Protein AF-A0A1C6CM23-F1 (afdb_monomer)

pLDDT: mean 89.83, std 11.25, range [39.25, 98.62]

Sequence (289 aa):
MHKGVIRTLWLIAALSLVLSYAVMCIAWLSKGCRYGAQFCINVFMKALPLCLIFLCIVELAGLFIWVFKIKKLERLYAKKGGCDEYFELLEKYLLRQNKDKGHGLLKLAAVYISEKRFENCFHTLDRIAFDKLTPSDQNKYFELLLYGRLMSGDISQANEIFVSAEHYFKRGLLDKRNGQMLFTLGLLEYFNERFEAAVKFFDSAEKSRDADKTLRCNCELYKGECFLAQGDMRSAKASAEKSAALVSDDKQEAQLGKLMTQVEKAYIRTKEKSADTKADNTTEGGYAF

Radius of gyration: 29.28 Å; Cα contacts (8 Å, |Δi|>4): 282; chains: 1; bounding box: 78×42×109 Å

Secondary structure (DSSP, 8-state):
-HHHHHHHHHHHHHHHHHHHHHHHHHHHHHTTT-S-HHHHHHHHHHHHHHHHHHHHHHHHHHHHHHHHHHHHHHHHHHHH-S-HHHHHHHHHHHHHH-SSHHHHHHHHHHHHHHTT-HHHHHHHHHTS-GGGS-HHHHHHHHHHHHHHHHHHT-HHHHHHHHHHTHHHHHHHHTSS--HHHHHHHHHHHHHTT-HHHHHHHHHHHHTSTT--HHHHHHHHHHHHHHHHHTT-HHHHHHHHHHHHHH--SHHHHHHHHHHHHHHHHHHHHHHHHHHHHHHHHHHHTT---

Mean predicted aligned error: 8.8 Å

Solvent-accessible surface area (backbone atoms only — not comparable to full-atom values): 15196 Å² total; per-residue (Å²): 114,69,74,59,57,54,52,52,53,53,49,47,53,52,50,15,52,54,53,12,50,50,53,27,52,51,57,41,54,79,58,71,63,73,70,58,70,71,56,46,52,55,46,26,68,58,33,32,61,53,38,40,51,51,51,52,52,53,52,52,50,53,50,48,56,50,51,53,53,49,55,49,51,54,52,45,34,75,74,62,40,95,36,70,72,47,51,57,53,49,48,57,48,33,49,69,71,30,92,51,51,49,66,24,37,55,57,49,25,54,51,26,44,77,71,70,37,45,69,62,18,53,57,40,53,72,71,39,64,64,90,76,44,52,76,67,52,48,24,50,49,54,46,50,54,34,42,38,27,51,77,70,65,43,55,69,60,24,52,53,47,50,66,78,43,40,68,40,54,60,57,39,64,73,43,71,70,26,18,71,54,32,37,44,53,13,50,54,29,42,78,68,70,36,35,74,60,13,41,54,26,22,58,52,12,49,70,25,78,64,42,47,58,65,55,37,21,52,32,25,47,54,40,15,53,35,26,48,76,73,66,37,58,67,60,15,47,53,22,45,57,54,18,66,79,34,56,84,48,73,68,52,46,54,50,47,55,52,50,51,54,51,48,52,54,52,53,51,53,54,52,50,52,56,50,53,57,53,51,55,62,62,64,68,72,73,78,80,132

Structure (mmCIF, N/CA/C/O backbone):
data_AF-A0A1C6CM23-F1
#
_entry.id   AF-A0A1C6CM23-F1
#
loop_
_atom_site.group_PDB
_atom_site.id
_atom_site.type_symbol
_atom_site.label_atom_id
_atom_site.label_alt_id
_atom_site.label_comp_id
_atom_site.label_asym_id
_atom_site.label_entity_id
_atom_site.label_seq_id
_atom_site.pdbx_PDB_ins_code
_atom_site.Cartn_x
_atom_site.Cartn_y
_atom_site.Cartn_z
_atom_site.occupancy
_atom_site.B_iso_or_equiv
_atom_site.auth_seq_id
_atom_site.auth_comp_id
_atom_site.auth_asym_id
_atom_site.auth_atom_id
_atom_site.pdbx_PDB_model_num
ATOM 1 N N . MET A 1 1 ? 17.869 3.457 -2.780 1.00 44.66 1 MET A N 1
ATOM 2 C CA . MET A 1 1 ? 18.421 4.272 -3.886 1.00 44.66 1 MET A CA 1
ATOM 3 C 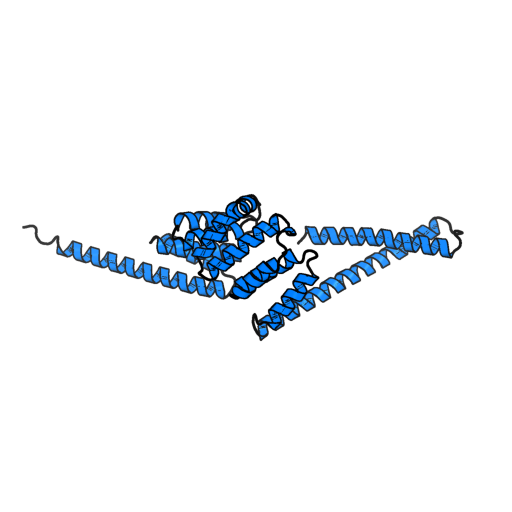C . MET A 1 1 ? 19.858 3.913 -4.294 1.00 44.66 1 MET A C 1
ATOM 5 O O . MET A 1 1 ? 20.094 3.818 -5.489 1.00 44.66 1 MET A O 1
ATOM 9 N N . HIS A 1 2 ? 20.798 3.630 -3.378 1.00 39.25 2 HIS A N 1
ATOM 10 C CA . HIS A 1 2 ? 22.225 3.434 -3.722 1.00 39.25 2 HIS A CA 1
ATOM 11 C C . HIS A 1 2 ? 22.557 2.368 -4.788 1.00 39.25 2 HIS A C 1
ATOM 13 O O . HIS A 1 2 ? 23.391 2.621 -5.651 1.00 39.25 2 HIS A O 1
ATOM 19 N N . LYS A 1 3 ? 21.890 1.202 -4.798 1.00 47.81 3 LYS A N 1
ATOM 20 C CA . LYS A 1 3 ? 22.187 0.139 -5.785 1.00 47.81 3 LYS A CA 1
ATOM 21 C C . LYS A 1 3 ? 21.863 0.529 -7.236 1.00 47.81 3 LYS A C 1
ATOM 23 O O . LYS A 1 3 ? 22.526 0.049 -8.149 1.00 47.81 3 LYS A O 1
ATOM 28 N N . GLY A 1 4 ? 20.861 1.387 -7.445 1.00 61.44 4 GLY A N 1
ATOM 29 C CA . GLY A 1 4 ? 20.477 1.854 -8.781 1.00 61.44 4 GLY A CA 1
ATOM 30 C C . GLY A 1 4 ? 21.499 2.831 -9.351 1.00 61.44 4 GLY A C 1
ATOM 31 O O . GLY A 1 4 ? 21.970 2.637 -10.463 1.00 61.44 4 GLY A O 1
ATOM 32 N N . VAL A 1 5 ? 21.915 3.806 -8.539 1.00 70.69 5 VAL A N 1
ATOM 33 C CA . VAL A 1 5 ? 22.905 4.825 -8.923 1.00 70.69 5 VAL A CA 1
ATOM 34 C C . VAL A 1 5 ? 24.246 4.186 -9.284 1.00 70.69 5 VAL A C 1
ATOM 36 O O . VAL A 1 5 ? 24.819 4.506 -10.319 1.00 70.69 5 VAL A O 1
ATOM 39 N N . ILE A 1 6 ? 24.710 3.222 -8.480 1.00 75.06 6 ILE A N 1
ATOM 40 C CA . ILE A 1 6 ? 25.959 2.498 -8.751 1.00 75.06 6 ILE A CA 1
ATOM 41 C C . ILE A 1 6 ? 25.871 1.760 -10.093 1.00 75.06 6 ILE A C 1
ATOM 43 O O . ILE A 1 6 ? 26.776 1.872 -10.914 1.00 75.06 6 ILE A O 1
ATOM 47 N N . ARG A 1 7 ? 24.766 1.053 -10.361 1.00 80.56 7 ARG A N 1
ATOM 48 C CA . ARG A 1 7 ? 24.570 0.339 -11.632 1.00 80.56 7 ARG A CA 1
ATOM 49 C C . ARG A 1 7 ? 24.578 1.285 -12.836 1.00 80.56 7 ARG A C 1
ATOM 51 O O . 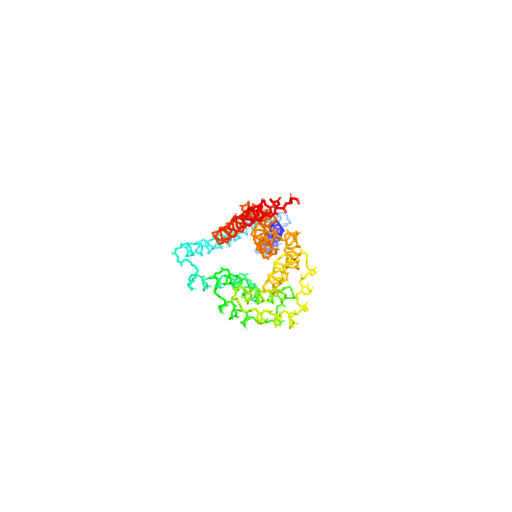ARG A 1 7 ? 25.180 0.949 -13.851 1.00 80.56 7 ARG A O 1
ATOM 58 N N . THR A 1 8 ? 23.941 2.449 -12.725 1.00 82.62 8 THR A N 1
ATOM 59 C CA . THR A 1 8 ? 23.929 3.458 -13.794 1.00 82.62 8 THR A CA 1
ATOM 60 C C . THR A 1 8 ? 25.329 4.013 -14.056 1.00 82.62 8 THR A C 1
ATOM 62 O O . THR A 1 8 ? 25.731 4.106 -15.210 1.00 82.62 8 THR A O 1
ATOM 65 N N . LEU A 1 9 ? 26.115 4.290 -13.011 1.00 84.44 9 LEU A N 1
ATOM 66 C CA . LEU A 1 9 ? 27.503 4.746 -13.160 1.00 84.44 9 LEU A CA 1
ATOM 67 C C . LEU A 1 9 ? 28.384 3.709 -13.872 1.00 84.44 9 LEU A C 1
ATOM 69 O O . LEU A 1 9 ? 29.123 4.063 -14.789 1.00 84.44 9 LEU A O 1
ATOM 73 N N . TRP A 1 10 ? 28.263 2.426 -13.512 1.00 88.69 10 TRP A N 1
ATOM 74 C CA . TRP A 1 10 ? 28.972 1.342 -14.206 1.00 88.69 10 TRP A CA 1
ATOM 75 C C . TRP A 1 10 ? 28.564 1.227 -15.679 1.00 88.69 10 TRP A C 1
ATOM 77 O O . TRP A 1 10 ? 29.422 1.018 -16.534 1.00 88.69 10 TRP A O 1
ATOM 87 N N . LEU A 1 11 ? 27.275 1.395 -15.990 1.00 88.25 11 LEU A N 1
ATOM 88 C CA . LEU A 1 11 ? 26.781 1.382 -17.370 1.00 88.25 11 LEU A CA 1
ATOM 89 C C . LEU A 1 11 ? 27.323 2.557 -18.188 1.00 88.25 11 LEU A C 1
ATOM 91 O O . LEU A 1 11 ? 27.768 2.344 -19.312 1.00 88.25 11 LEU A O 1
ATOM 95 N N . ILE A 1 12 ? 27.336 3.769 -17.626 1.00 90.00 12 ILE A N 1
ATOM 96 C CA . ILE A 1 12 ? 27.904 4.956 -18.281 1.00 90.00 12 ILE A CA 1
ATOM 97 C C . ILE A 1 12 ? 29.393 4.741 -18.564 1.00 90.00 12 ILE A C 1
ATOM 99 O O . ILE A 1 12 ? 29.842 4.969 -19.687 1.00 90.00 12 ILE A O 1
ATOM 103 N N . ALA A 1 13 ? 30.149 4.245 -17.580 1.00 89.44 13 ALA A N 1
ATOM 104 C CA . ALA A 1 13 ? 31.567 3.950 -17.747 1.00 89.44 13 ALA A CA 1
ATOM 105 C C . ALA A 1 13 ? 31.799 2.907 -18.855 1.00 89.44 13 ALA A C 1
ATOM 107 O O . ALA A 1 13 ? 32.578 3.152 -19.777 1.00 89.44 13 ALA A O 1
ATOM 108 N N . ALA A 1 14 ? 31.070 1.789 -18.834 1.00 91.25 14 ALA A N 1
ATOM 109 C CA . ALA A 1 14 ? 31.188 0.741 -19.847 1.00 91.25 14 ALA A CA 1
ATOM 110 C C . ALA A 1 14 ? 30.822 1.238 -21.257 1.00 91.25 14 ALA A C 1
ATOM 112 O O . ALA A 1 14 ? 31.572 1.015 -22.207 1.00 91.25 14 ALA A O 1
ATOM 113 N N . LEU A 1 15 ? 29.705 1.957 -21.403 1.00 91.12 15 LEU A N 1
ATOM 114 C CA . LEU A 1 15 ? 29.273 2.510 -22.690 1.00 91.12 15 LEU A CA 1
ATOM 115 C C . LEU A 1 15 ? 30.250 3.557 -23.218 1.00 91.12 15 LEU A C 1
ATOM 117 O O . LEU A 1 15 ? 30.526 3.582 -24.415 1.00 91.12 15 LEU A O 1
ATOM 121 N N . SER A 1 16 ? 30.811 4.389 -22.341 1.00 91.44 16 SER A N 1
ATOM 122 C CA . SER A 1 16 ? 31.806 5.381 -22.741 1.00 91.44 16 SER A CA 1
ATOM 123 C C . SER A 1 16 ? 33.067 4.730 -23.307 1.00 91.44 16 SER A C 1
ATOM 125 O O . SER A 1 16 ? 33.576 5.196 -24.323 1.00 91.44 16 SER A O 1
ATOM 127 N N . LEU A 1 17 ? 33.523 3.613 -22.726 1.00 91.50 17 LEU A N 1
ATOM 128 C CA . LEU A 1 17 ? 34.664 2.848 -23.230 1.00 91.50 17 LEU A CA 1
ATOM 129 C C . LEU A 1 17 ? 34.370 2.279 -24.623 1.00 91.50 17 LEU A C 1
ATOM 131 O O . LEU A 1 17 ? 35.178 2.447 -25.535 1.00 91.50 17 LEU A O 1
ATOM 135 N N . VAL A 1 18 ? 33.192 1.670 -24.804 1.00 93.12 18 VAL A N 1
ATOM 136 C CA . VAL A 1 18 ? 32.770 1.095 -26.092 1.00 93.12 18 VAL A CA 1
ATOM 137 C C . VAL A 1 18 ? 32.660 2.172 -27.172 1.00 93.12 18 VAL A C 1
ATOM 139 O O . VAL A 1 18 ? 33.191 2.002 -28.268 1.00 93.12 18 VAL A O 1
ATOM 142 N N . LEU A 1 19 ? 32.017 3.303 -26.868 1.00 91.56 19 LEU A N 1
ATOM 143 C CA . LEU A 1 19 ? 31.861 4.409 -27.816 1.00 91.56 19 LEU A CA 1
ATOM 144 C C . LEU A 1 19 ? 33.207 5.030 -28.191 1.00 91.56 19 LEU A C 1
ATOM 146 O O . LEU A 1 19 ? 33.453 5.306 -29.362 1.00 91.56 19 LEU A O 1
ATOM 150 N N . SER A 1 20 ? 34.106 5.193 -27.225 1.00 90.44 20 SER A N 1
ATOM 151 C CA . SER A 1 20 ? 35.435 5.768 -27.467 1.00 90.44 20 SER A CA 1
ATOM 152 C C . SER A 1 20 ? 36.307 4.852 -28.312 1.00 90.44 20 SER A C 1
ATOM 154 O O . SER A 1 20 ? 37.044 5.317 -29.181 1.00 90.44 20 SER A O 1
ATOM 156 N N . TYR A 1 21 ? 36.181 3.540 -28.106 1.00 91.12 21 TYR A N 1
ATOM 157 C CA . TYR A 1 21 ? 36.810 2.538 -28.956 1.00 91.12 21 TYR A CA 1
ATOM 158 C C . TYR A 1 21 ? 36.237 2.570 -30.380 1.00 91.12 21 TYR A C 1
ATOM 160 O O . TYR A 1 21 ? 36.997 2.568 -31.345 1.00 91.12 21 TYR A O 1
ATOM 168 N N . ALA A 1 22 ? 34.916 2.698 -30.535 1.00 91.50 22 ALA A N 1
ATOM 169 C CA . ALA A 1 22 ? 34.290 2.838 -31.850 1.00 91.50 22 ALA A CA 1
ATOM 170 C C . A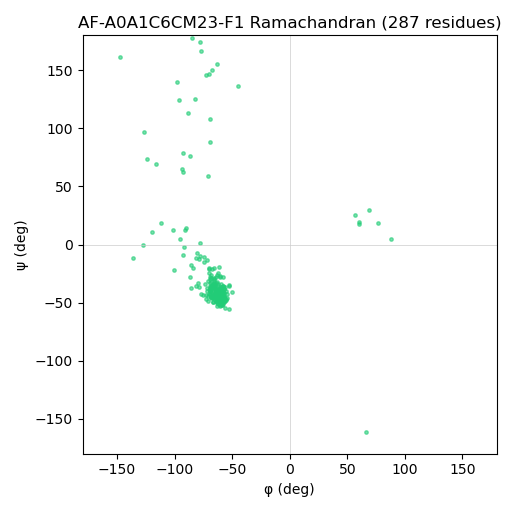LA A 1 22 ? 34.774 4.099 -32.590 1.00 91.50 22 ALA A C 1
ATOM 172 O O . ALA A 1 22 ? 35.141 4.020 -33.762 1.00 91.50 22 ALA A O 1
ATOM 173 N N . VAL A 1 23 ? 34.858 5.245 -31.900 1.00 90.88 23 VAL A N 1
ATOM 174 C CA . VAL A 1 23 ? 35.416 6.495 -32.451 1.00 90.88 23 VAL A CA 1
ATOM 175 C C . VAL A 1 23 ? 36.867 6.299 -32.896 1.00 90.88 23 VAL A C 1
ATOM 177 O O . VAL A 1 23 ? 37.240 6.730 -33.988 1.00 90.88 23 VAL A O 1
ATOM 180 N N . MET A 1 24 ? 37.676 5.601 -32.094 1.00 91.25 24 MET A N 1
ATOM 181 C CA . MET A 1 24 ? 39.052 5.251 -32.448 1.00 91.25 24 MET A CA 1
ATOM 182 C C . MET A 1 24 ? 39.116 4.384 -33.718 1.00 91.25 24 MET A C 1
ATOM 184 O O . MET A 1 24 ? 39.883 4.703 -34.628 1.00 91.25 24 MET A O 1
ATOM 188 N N . CYS A 1 25 ? 38.305 3.326 -33.818 1.00 87.88 25 CYS A N 1
ATOM 189 C CA . CYS A 1 25 ? 38.258 2.450 -34.993 1.00 87.88 25 CYS A CA 1
ATOM 190 C C . CYS A 1 25 ? 37.839 3.203 -36.263 1.00 87.88 25 CYS A C 1
ATOM 192 O O . CYS A 1 25 ? 38.465 3.033 -37.308 1.00 87.88 25 CYS A O 1
ATOM 194 N N . ILE A 1 26 ? 36.827 4.072 -36.175 1.00 88.75 26 ILE A N 1
ATOM 195 C CA . ILE A 1 26 ? 36.367 4.900 -37.301 1.00 88.75 26 ILE A CA 1
ATOM 196 C C . ILE A 1 26 ? 37.478 5.857 -37.752 1.00 88.75 26 ILE A C 1
ATOM 198 O O . ILE A 1 26 ? 37.761 5.961 -38.948 1.00 88.75 26 ILE A O 1
ATOM 202 N N . ALA A 1 27 ? 38.153 6.521 -36.809 1.00 86.19 27 ALA A N 1
ATOM 203 C CA . ALA A 1 27 ? 39.266 7.417 -37.114 1.00 86.19 27 ALA A CA 1
ATOM 204 C C . ALA A 1 27 ? 40.424 6.675 -37.802 1.00 86.19 27 ALA A C 1
ATOM 206 O O . ALA A 1 27 ? 40.975 7.170 -38.787 1.00 86.19 27 ALA A O 1
ATOM 207 N N . TRP A 1 28 ? 40.758 5.471 -37.336 1.00 87.19 28 TRP A N 1
ATOM 208 C CA . TRP A 1 28 ? 41.804 4.638 -37.930 1.00 87.19 28 TRP A CA 1
ATOM 209 C C . TRP A 1 28 ? 41.453 4.170 -39.353 1.00 87.19 28 TRP A C 1
ATOM 211 O O . TRP A 1 28 ? 42.272 4.311 -40.267 1.00 87.19 28 TRP A O 1
ATOM 221 N N . LEU A 1 29 ? 40.214 3.711 -39.573 1.00 86.81 29 LEU A N 1
ATOM 222 C CA . LEU A 1 29 ? 39.715 3.293 -40.889 1.00 86.81 29 LEU A CA 1
ATOM 223 C C . LEU A 1 29 ? 39.669 4.457 -41.889 1.00 86.81 29 LEU A C 1
ATOM 225 O O . LEU A 1 29 ? 40.136 4.316 -43.017 1.00 86.81 29 LEU A O 1
ATOM 229 N N . SER A 1 30 ? 39.189 5.633 -41.470 1.00 84.44 30 SER A N 1
ATOM 230 C CA . SER A 1 30 ? 39.100 6.832 -42.328 1.00 84.44 30 SER A CA 1
ATOM 231 C C . SER A 1 30 ? 40.455 7.322 -42.855 1.00 84.44 30 SER A C 1
ATOM 233 O O . SER A 1 30 ? 40.529 8.053 -43.840 1.00 84.44 30 SER A O 1
ATOM 235 N N . LYS A 1 31 ? 41.546 6.906 -42.206 1.00 83.12 31 LYS A N 1
ATOM 236 C CA . LYS A 1 31 ? 42.923 7.217 -42.589 1.00 83.12 31 LYS A CA 1
ATOM 237 C C . LYS A 1 31 ? 43.626 6.062 -43.316 1.00 83.12 31 LYS A C 1
ATOM 239 O O . LYS A 1 31 ? 44.844 6.097 -43.493 1.00 83.12 31 LYS A O 1
ATOM 244 N N . GLY A 1 32 ? 42.874 5.043 -43.738 1.00 80.69 32 GLY A N 1
ATOM 245 C CA . GLY A 1 32 ? 43.378 3.902 -44.502 1.00 80.69 32 GLY A CA 1
ATOM 246 C C . GLY A 1 32 ? 44.294 2.975 -43.704 1.00 80.69 32 GLY A C 1
ATOM 247 O O . GLY A 1 32 ? 45.215 2.405 -44.281 1.00 80.69 32 GLY A O 1
ATOM 248 N N . CYS A 1 33 ? 44.096 2.872 -42.384 1.00 80.12 33 CYS A N 1
ATOM 249 C CA . CYS A 1 33 ? 44.867 2.004 -41.481 1.00 80.12 33 CYS A CA 1
ATOM 250 C C . CYS A 1 33 ? 46.379 2.301 -41.421 1.00 80.12 33 CYS A C 1
ATOM 252 O O . CYS A 1 33 ? 47.162 1.475 -40.961 1.00 80.12 33 CYS A O 1
ATOM 254 N N . ARG A 1 34 ? 46.806 3.489 -41.870 1.00 73.94 34 ARG A N 1
ATOM 255 C CA . ARG A 1 34 ? 48.229 3.843 -42.026 1.00 73.94 34 ARG A CA 1
ATOM 256 C C . ARG A 1 34 ? 48.921 4.295 -40.737 1.00 73.94 34 ARG A C 1
ATOM 258 O O . ARG A 1 34 ? 50.138 4.442 -40.726 1.00 73.94 34 ARG A O 1
ATOM 265 N N . TYR A 1 35 ? 48.168 4.556 -39.669 1.00 74.94 35 TYR A N 1
ATOM 266 C CA . TYR A 1 35 ? 48.710 5.073 -38.411 1.00 74.94 35 TYR A CA 1
ATOM 267 C C . TYR A 1 35 ? 48.941 3.963 -37.379 1.00 74.94 35 TYR A C 1
ATOM 269 O O . TYR A 1 35 ? 48.118 3.060 -37.233 1.00 74.94 35 TYR A O 1
ATOM 277 N N . GLY A 1 36 ? 50.060 4.065 -36.653 1.00 79.25 36 GLY A N 1
ATOM 278 C CA . GLY A 1 36 ? 50.456 3.127 -35.599 1.00 79.25 36 GLY A CA 1
ATOM 279 C C . GLY A 1 36 ? 49.721 3.324 -34.266 1.00 79.25 36 GLY A C 1
ATOM 280 O O . GLY A 1 36 ? 48.984 4.293 -34.072 1.00 79.25 36 GLY A O 1
ATOM 281 N N . ALA A 1 37 ? 49.969 2.416 -33.317 1.00 79.38 37 ALA A N 1
ATOM 282 C CA . ALA A 1 37 ? 49.255 2.314 -32.038 1.00 79.38 37 ALA A CA 1
ATOM 283 C C . ALA A 1 37 ? 49.200 3.623 -31.224 1.00 79.38 37 ALA A C 1
ATOM 285 O O . ALA A 1 37 ? 48.176 3.921 -30.612 1.00 79.38 37 ALA A O 1
ATOM 286 N N . GLN A 1 38 ? 50.253 4.446 -31.276 1.00 83.69 38 GLN A N 1
ATOM 287 C CA . GLN A 1 38 ? 50.317 5.718 -30.548 1.00 83.69 38 GLN A CA 1
ATOM 288 C C . GLN A 1 38 ? 49.230 6.716 -30.982 1.00 83.69 38 GLN A C 1
ATOM 290 O O . GLN A 1 38 ? 48.685 7.451 -30.159 1.00 83.69 38 GLN A O 1
ATOM 295 N N . PHE A 1 39 ? 48.880 6.732 -32.272 1.00 85.19 39 PHE A N 1
ATOM 296 C CA . PHE A 1 39 ? 47.801 7.576 -32.783 1.00 85.19 39 PHE A CA 1
ATOM 297 C C . PHE A 1 39 ? 46.440 7.098 -32.266 1.00 85.19 39 PHE A C 1
ATOM 299 O O . PHE A 1 39 ? 45.651 7.906 -31.779 1.00 85.19 39 PHE A O 1
ATOM 306 N N . CYS A 1 40 ? 46.192 5.786 -32.306 1.00 84.19 40 CYS A N 1
ATOM 307 C CA . CYS A 1 40 ? 44.955 5.179 -31.816 1.00 84.19 40 CYS A CA 1
ATOM 308 C C . CYS A 1 40 ? 44.745 5.441 -30.316 1.00 84.19 40 CYS A C 1
ATOM 310 O O . CYS A 1 40 ? 43.665 5.876 -29.920 1.00 84.19 40 CYS A O 1
ATOM 312 N N . ILE A 1 41 ? 45.792 5.283 -29.498 1.00 86.56 41 ILE A N 1
ATOM 313 C CA . ILE A 1 41 ? 45.745 5.581 -28.058 1.00 86.56 41 ILE A CA 1
ATOM 314 C C . ILE A 1 41 ? 45.421 7.062 -27.820 1.00 86.56 41 ILE A C 1
ATOM 316 O O . ILE A 1 41 ? 44.543 7.377 -27.020 1.00 86.56 41 ILE A O 1
ATOM 320 N N . ASN A 1 42 ? 46.059 7.981 -28.552 1.00 88.44 42 ASN A N 1
ATOM 321 C CA . ASN A 1 42 ? 45.788 9.414 -28.416 1.00 88.44 42 ASN A CA 1
ATOM 322 C C . ASN A 1 42 ? 44.345 9.790 -28.788 1.00 88.44 42 ASN A C 1
ATOM 324 O O . ASN A 1 42 ? 43.738 10.626 -28.118 1.00 88.44 42 ASN A O 1
ATOM 328 N N . VAL A 1 43 ? 43.785 9.187 -29.842 1.00 88.38 43 VAL A N 1
ATOM 329 C CA . VAL A 1 43 ? 42.381 9.404 -30.232 1.00 88.38 43 VAL A CA 1
ATOM 330 C C . VAL A 1 43 ? 41.438 8.847 -29.168 1.00 88.38 43 VAL A C 1
ATOM 332 O O . VAL A 1 43 ? 40.520 9.549 -28.748 1.00 88.38 43 VAL A O 1
ATOM 335 N N . PHE A 1 44 ? 41.691 7.632 -28.681 1.00 89.31 44 PHE A N 1
ATOM 336 C CA . PHE A 1 44 ? 40.890 7.004 -27.633 1.00 89.31 44 PHE A CA 1
ATOM 337 C C . PHE A 1 44 ? 40.885 7.828 -26.337 1.00 89.31 44 PHE A C 1
ATOM 339 O O . PHE A 1 44 ? 39.818 8.127 -25.804 1.00 89.31 44 PHE A O 1
ATOM 346 N N . MET A 1 45 ? 42.057 8.275 -25.873 1.00 91.00 45 MET A N 1
ATOM 347 C CA . MET A 1 45 ? 42.189 9.079 -24.651 1.00 91.00 45 MET A CA 1
ATOM 348 C C . MET A 1 45 ? 41.496 10.443 -24.752 1.00 91.00 45 MET A C 1
ATOM 350 O O . MET A 1 45 ? 41.049 10.971 -23.738 1.00 91.00 45 MET A O 1
ATOM 354 N N . LYS A 1 46 ? 41.366 11.009 -25.960 1.00 91.38 46 LYS A N 1
ATOM 355 C CA . LYS A 1 46 ? 40.588 12.237 -26.198 1.00 91.38 46 LYS A CA 1
ATOM 356 C C . LYS A 1 46 ? 39.086 11.974 -26.324 1.00 91.38 46 LYS A C 1
ATOM 358 O O . LYS A 1 46 ? 38.294 12.798 -25.878 1.00 91.38 46 LYS A O 1
ATOM 363 N N . ALA A 1 47 ? 38.690 10.846 -26.913 1.00 90.19 47 ALA A N 1
ATOM 364 C CA . ALA A 1 47 ? 37.286 10.474 -27.085 1.00 90.19 47 ALA A CA 1
ATOM 365 C C . ALA A 1 47 ? 36.624 10.059 -25.760 1.00 90.19 47 ALA A C 1
ATOM 367 O O . ALA A 1 47 ? 35.483 10.437 -25.507 1.00 90.19 47 ALA A O 1
ATOM 368 N N . LEU A 1 48 ? 37.358 9.367 -24.884 1.00 91.06 48 LEU A N 1
ATOM 369 C CA . LEU A 1 48 ? 36.857 8.862 -23.603 1.00 91.06 48 LEU A CA 1
ATOM 370 C C . LEU A 1 48 ? 36.186 9.907 -22.702 1.00 91.06 48 LEU A C 1
ATOM 372 O O . LEU A 1 48 ? 35.018 9.710 -22.352 1.00 91.06 48 LEU A O 1
ATOM 376 N N . PRO A 1 49 ? 36.838 11.028 -22.342 1.00 90.81 49 PRO A N 1
ATOM 377 C CA . PRO A 1 49 ? 36.199 12.045 -21.515 1.00 90.81 49 PRO A CA 1
ATOM 378 C C . PRO A 1 49 ? 34.997 12.692 -22.216 1.00 90.81 49 PRO A C 1
ATOM 380 O O . PRO A 1 49 ? 34.014 13.012 -21.553 1.00 90.81 49 PRO A O 1
ATOM 383 N N . LEU A 1 50 ? 35.024 12.837 -23.546 1.00 91.38 50 LEU A N 1
ATOM 384 C CA . LEU A 1 50 ? 33.909 13.410 -24.309 1.00 91.38 50 LEU A CA 1
ATOM 385 C C . LEU A 1 50 ? 32.686 12.486 -24.304 1.00 91.38 50 LEU A C 1
ATOM 387 O O . LEU A 1 50 ? 31.574 12.946 -24.048 1.00 91.38 50 LEU A O 1
ATOM 391 N N . CYS A 1 51 ? 32.883 11.183 -24.524 1.00 90.88 51 CYS A N 1
ATOM 392 C CA . CYS A 1 51 ? 31.815 10.188 -24.444 1.00 90.88 51 CYS A CA 1
ATOM 393 C C . CYS A 1 51 ? 31.244 10.082 -23.023 1.00 90.88 51 CYS A C 1
ATOM 395 O O . CYS A 1 51 ? 30.028 9.979 -22.867 1.00 90.88 51 CYS A O 1
ATOM 397 N N . LEU A 1 52 ? 32.094 10.157 -21.991 1.00 91.56 52 LEU A N 1
ATOM 398 C CA . LEU A 1 52 ? 31.657 10.205 -20.593 1.00 91.56 52 LEU A CA 1
ATOM 399 C C . LEU A 1 52 ? 30.781 11.432 -20.313 1.00 91.56 52 LEU A C 1
ATOM 401 O O . LEU A 1 52 ? 29.667 11.283 -19.815 1.00 91.56 52 LEU A O 1
ATOM 405 N N . ILE A 1 53 ? 31.252 12.634 -20.663 1.00 92.12 53 ILE A N 1
ATOM 406 C CA . ILE A 1 53 ? 30.506 13.884 -20.456 1.00 92.12 53 ILE A CA 1
ATOM 407 C C . ILE A 1 53 ? 29.168 13.838 -21.198 1.00 92.12 53 ILE A C 1
ATOM 409 O O . ILE A 1 53 ? 28.135 14.167 -20.619 1.00 92.12 53 ILE A O 1
ATOM 413 N N . PHE A 1 54 ? 29.169 13.386 -22.452 1.00 91.69 54 PHE A N 1
ATOM 414 C CA . PHE A 1 54 ? 27.957 13.280 -23.257 1.00 91.69 54 PHE A CA 1
ATOM 415 C C . PHE A 1 54 ? 26.910 12.358 -22.616 1.00 91.69 54 PHE A C 1
ATOM 417 O O . PHE A 1 54 ? 25.762 12.766 -22.442 1.00 91.69 54 PHE A O 1
ATOM 424 N N . LEU A 1 55 ? 27.297 11.144 -22.208 1.00 90.56 55 LEU A N 1
ATOM 425 C CA . LEU A 1 55 ? 26.380 10.205 -21.555 1.00 90.56 55 LEU A CA 1
ATOM 426 C C . LEU A 1 55 ? 25.859 10.746 -20.216 1.00 90.56 55 LEU A C 1
ATOM 428 O O . LEU A 1 55 ? 24.671 10.613 -19.926 1.00 90.56 55 LEU A O 1
ATOM 432 N N . CYS A 1 56 ? 26.710 11.417 -19.435 1.00 89.44 56 CYS A N 1
ATOM 433 C CA . CYS A 1 56 ? 26.289 12.093 -18.208 1.00 89.44 56 CYS A CA 1
ATOM 434 C C . CYS A 1 56 ? 25.248 13.190 -18.480 1.00 89.44 56 CYS A C 1
ATOM 436 O O . CYS A 1 56 ? 24.259 13.275 -17.755 1.00 89.44 56 CYS A O 1
ATOM 438 N N . ILE A 1 57 ? 25.429 14.008 -19.524 1.00 91.56 57 ILE A N 1
ATOM 439 C CA . ILE A 1 57 ? 24.460 15.047 -19.912 1.00 91.56 57 ILE A CA 1
ATOM 440 C C . ILE A 1 57 ? 23.124 14.419 -20.322 1.00 91.56 57 ILE A C 1
ATOM 442 O O . ILE A 1 57 ? 22.075 14.910 -19.908 1.00 91.56 57 ILE A O 1
ATOM 446 N N . VAL A 1 58 ? 23.142 13.333 -21.100 1.00 89.00 58 VAL A N 1
ATOM 447 C CA . VAL A 1 58 ? 21.921 12.632 -21.535 1.00 89.00 58 VAL A CA 1
ATOM 448 C C . VAL A 1 58 ? 21.139 12.083 -20.338 1.00 89.00 58 VAL A C 1
ATOM 450 O O . VAL A 1 58 ? 19.928 12.293 -20.246 1.00 89.00 58 VAL A O 1
ATOM 453 N N . GLU A 1 59 ? 21.817 11.442 -19.387 1.00 87.12 59 GLU A N 1
ATOM 454 C CA . GLU A 1 59 ? 21.193 10.931 -18.159 1.00 87.12 59 GLU A CA 1
ATOM 455 C C . GLU A 1 59 ? 20.658 12.064 -17.268 1.00 87.12 59 GLU A C 1
ATOM 457 O O . GLU A 1 59 ? 19.522 12.003 -16.790 1.00 87.12 59 GLU A O 1
ATOM 462 N N . LEU A 1 60 ? 21.422 13.151 -17.106 1.00 88.00 60 LEU A N 1
ATOM 463 C CA . LEU A 1 60 ? 20.976 14.342 -16.376 1.00 88.00 60 LEU A CA 1
ATOM 464 C C . LEU A 1 60 ? 19.746 14.984 -17.024 1.00 88.00 60 LEU A C 1
ATOM 466 O O . LEU A 1 60 ? 18.806 15.348 -16.318 1.00 88.00 60 LEU A O 1
ATOM 470 N N . ALA A 1 61 ? 19.710 15.084 -18.354 1.00 88.62 61 ALA A N 1
ATOM 471 C CA . ALA A 1 61 ? 18.553 15.590 -19.085 1.00 88.62 61 ALA A CA 1
ATOM 472 C C . ALA A 1 61 ? 17.325 14.687 -18.883 1.00 88.62 61 ALA A C 1
ATOM 474 O O . ALA A 1 61 ? 16.223 15.186 -18.645 1.00 88.62 61 ALA A O 1
ATOM 475 N N . GLY A 1 62 ? 17.507 13.362 -18.902 1.00 85.88 62 GLY A N 1
ATOM 476 C CA . GLY A 1 62 ? 16.450 12.393 -18.602 1.00 85.88 62 GLY A CA 1
ATOM 477 C C . GLY A 1 62 ? 15.872 12.565 -17.193 1.00 85.88 62 GLY A C 1
ATOM 478 O O . GLY A 1 62 ? 14.649 12.648 -17.027 1.00 85.88 62 GLY A O 1
ATOM 479 N N . LEU A 1 63 ? 16.742 12.698 -16.187 1.00 84.75 63 LEU A N 1
ATOM 480 C CA . LEU A 1 63 ? 16.347 12.977 -14.804 1.00 84.75 63 LEU A CA 1
ATOM 481 C C . LEU A 1 63 ? 15.618 14.316 -14.685 1.00 84.75 63 LEU A C 1
ATOM 483 O O . LEU A 1 63 ? 14.570 14.386 -14.044 1.00 84.75 63 LEU A O 1
ATOM 487 N N . PHE A 1 64 ? 16.117 15.361 -15.343 1.00 87.50 64 PHE A N 1
ATOM 488 C CA . PHE A 1 64 ? 15.497 16.683 -15.336 1.00 87.50 64 PHE A CA 1
ATOM 489 C C . PHE A 1 64 ? 14.081 16.644 -15.921 1.00 87.50 64 PHE A C 1
ATOM 491 O O . PHE A 1 64 ? 13.140 17.137 -15.300 1.00 87.50 64 PHE A O 1
ATOM 498 N N . ILE A 1 65 ? 13.887 15.971 -17.060 1.00 86.25 65 ILE A N 1
ATOM 499 C CA . ILE A 1 65 ? 12.560 15.766 -17.661 1.00 86.25 65 ILE A CA 1
ATOM 500 C C . ILE A 1 65 ? 11.624 15.039 -16.686 1.00 86.25 65 ILE A C 1
ATOM 502 O O . ILE A 1 65 ? 10.446 15.390 -16.579 1.00 86.25 65 ILE A O 1
ATOM 506 N N . TRP A 1 66 ? 12.118 14.026 -15.973 1.00 83.19 66 TRP A N 1
ATOM 507 C CA . TRP A 1 66 ? 11.319 13.288 -14.995 1.00 83.19 66 TRP A CA 1
ATOM 508 C C . TRP A 1 66 ? 10.946 14.147 -13.778 1.00 83.19 66 TRP A C 1
ATOM 510 O O . TRP A 1 66 ? 9.777 14.178 -13.392 1.00 83.19 66 TRP A O 1
ATOM 520 N N . VAL A 1 67 ? 11.882 14.939 -13.248 1.00 86.06 67 VAL A N 1
ATOM 521 C CA . VAL A 1 67 ? 11.619 15.910 -12.172 1.00 86.06 67 VAL A CA 1
ATOM 522 C C . VAL A 1 67 ? 10.565 16.934 -12.600 1.00 86.06 67 VAL A C 1
ATOM 524 O O . VAL A 1 67 ? 9.644 17.227 -11.840 1.00 86.06 67 VAL A O 1
ATOM 527 N N . PHE A 1 68 ? 10.634 17.442 -13.833 1.00 87.75 68 PHE A N 1
ATOM 528 C CA . PHE A 1 68 ? 9.619 18.360 -14.362 1.00 87.75 68 PHE A CA 1
ATOM 529 C C . PHE A 1 68 ? 8.233 17.720 -14.456 1.00 87.75 68 PHE A C 1
ATOM 531 O O . PHE A 1 68 ? 7.232 18.375 -14.154 1.00 87.75 68 PHE A O 1
ATOM 538 N N . LYS A 1 69 ? 8.161 16.443 -14.847 1.00 88.25 69 LYS A N 1
ATOM 539 C CA . LYS A 1 69 ? 6.906 15.679 -14.873 1.00 88.25 69 LYS A CA 1
ATOM 540 C C . LYS A 1 69 ? 6.308 15.532 -13.473 1.00 88.25 69 LYS A C 1
ATOM 542 O O . LYS A 1 69 ? 5.116 15.790 -13.322 1.00 88.25 69 LYS A O 1
ATOM 547 N N . ILE A 1 70 ? 7.117 15.199 -12.466 1.00 86.69 70 ILE A N 1
ATOM 548 C CA . ILE A 1 70 ? 6.664 15.100 -11.068 1.00 86.69 70 ILE A CA 1
ATOM 549 C C . ILE A 1 70 ? 6.195 16.455 -10.554 1.00 86.69 70 ILE A C 1
ATOM 551 O O . ILE A 1 70 ? 5.056 16.569 -10.121 1.00 86.69 70 ILE A O 1
ATOM 555 N N . LYS A 1 71 ? 6.992 17.515 -10.727 1.00 88.69 71 LYS A N 1
ATOM 556 C CA . LYS A 1 71 ? 6.586 18.878 -10.346 1.00 88.69 71 LYS A CA 1
ATOM 557 C C . LYS A 1 71 ? 5.311 19.337 -11.049 1.00 88.69 71 LYS A C 1
ATOM 559 O O . LYS A 1 71 ? 4.608 20.216 -10.557 1.00 88.69 71 LYS A O 1
ATOM 564 N N . LYS A 1 72 ? 5.018 18.825 -12.249 1.00 91.44 72 LYS A N 1
ATOM 565 C CA . LYS A 1 72 ? 3.744 19.088 -12.929 1.00 91.44 72 LYS A CA 1
ATOM 566 C C . LYS A 1 72 ? 2.586 18.368 -12.230 1.00 91.44 72 LYS A C 1
ATOM 568 O O . LYS A 1 72 ? 1.558 19.003 -12.027 1.00 91.44 72 LYS A O 1
ATOM 573 N N . LEU A 1 73 ? 2.759 17.100 -11.852 1.00 90.31 73 LEU A N 1
ATOM 574 C CA . LEU A 1 73 ? 1.766 16.348 -11.075 1.00 90.31 73 LEU A CA 1
ATOM 575 C C . LEU A 1 73 ? 1.521 16.978 -9.703 1.00 90.31 73 LEU A C 1
ATOM 577 O O . LEU A 1 73 ? 0.371 17.209 -9.357 1.00 90.31 73 LEU A O 1
ATOM 581 N N . GLU A 1 74 ? 2.578 17.320 -8.965 1.00 89.25 74 GLU A N 1
ATOM 582 C CA . GLU A 1 74 ? 2.482 17.963 -7.647 1.00 89.25 74 GLU A CA 1
ATOM 583 C C . GLU A 1 74 ? 1.731 19.293 -7.723 1.00 89.25 74 GLU A C 1
ATOM 585 O O . GLU A 1 74 ? 0.825 19.537 -6.935 1.00 89.25 74 GLU A O 1
ATOM 590 N N . ARG A 1 75 ? 2.042 20.139 -8.716 1.00 91.00 75 ARG A N 1
ATOM 591 C CA . ARG A 1 75 ? 1.318 21.404 -8.922 1.00 91.00 75 ARG A CA 1
ATOM 592 C C . ARG A 1 75 ? -0.149 21.193 -9.274 1.00 91.00 75 ARG A C 1
ATOM 594 O O . ARG A 1 75 ? -0.994 21.961 -8.824 1.00 91.00 75 ARG A O 1
ATOM 601 N N . LEU A 1 76 ? -0.451 20.193 -10.101 1.00 91.56 76 LEU A N 1
ATOM 602 C CA . LEU A 1 76 ? -1.828 19.877 -10.470 1.00 91.56 76 LEU A CA 1
ATOM 603 C C . LEU A 1 76 ? -2.613 19.383 -9.251 1.00 91.56 76 LEU A C 1
ATOM 605 O O . LEU A 1 76 ? -3.708 19.880 -8.998 1.00 91.56 76 LEU A O 1
ATOM 609 N N . TYR A 1 77 ? -2.009 18.492 -8.467 1.00 88.94 77 TYR A N 1
ATOM 610 C CA . TYR A 1 77 ? -2.581 17.976 -7.231 1.00 88.94 77 TYR A CA 1
ATOM 611 C C . TYR A 1 77 ? -2.780 19.082 -6.187 1.00 88.94 77 TYR A C 1
ATOM 613 O O . TYR A 1 77 ? -3.861 19.211 -5.632 1.00 88.94 77 TYR A O 1
ATOM 621 N N . ALA A 1 78 ? -1.800 19.964 -5.983 1.00 88.81 78 ALA A N 1
ATOM 622 C CA . ALA A 1 78 ? -1.931 21.088 -5.054 1.00 88.81 78 ALA A CA 1
ATOM 623 C C . ALA A 1 78 ? -3.032 22.083 -5.467 1.00 88.81 78 ALA A C 1
ATOM 625 O O . ALA A 1 78 ? -3.664 22.697 -4.614 1.00 88.81 78 ALA A O 1
ATOM 626 N N . LYS A 1 79 ? -3.271 22.256 -6.775 1.00 90.50 79 LYS A N 1
ATOM 627 C CA . LYS A 1 79 ? -4.262 23.213 -7.289 1.00 90.50 79 LYS A CA 1
ATOM 628 C C . LYS A 1 79 ? -5.683 22.649 -7.350 1.00 90.50 79 LYS A C 1
ATOM 630 O O . LYS A 1 79 ? -6.633 23.404 -7.168 1.00 90.50 79 LYS A O 1
ATOM 635 N N . LYS A 1 80 ? -5.834 21.371 -7.703 1.00 88.00 80 LYS A N 1
ATOM 636 C CA . LYS A 1 80 ? -7.133 20.748 -8.020 1.00 88.00 80 LYS A CA 1
ATOM 637 C C . LYS A 1 80 ? -7.416 19.455 -7.240 1.00 88.00 80 LYS A C 1
ATOM 639 O O . LYS A 1 80 ? -8.462 18.850 -7.452 1.00 88.00 80 LYS A O 1
ATOM 644 N N . GLY A 1 81 ? -6.501 19.010 -6.383 1.00 85.56 81 GLY A N 1
ATOM 645 C CA . GLY A 1 81 ? -6.566 17.713 -5.708 1.00 85.56 81 GLY A CA 1
ATOM 646 C C . GLY A 1 81 ? -6.428 16.524 -6.665 1.00 85.56 81 GLY A C 1
ATOM 647 O O . GLY A 1 81 ? -5.987 16.661 -7.813 1.00 85.56 81 GLY A O 1
ATOM 648 N N . GLY A 1 82 ? -6.850 15.346 -6.196 1.00 84.62 82 GLY A N 1
ATOM 649 C CA . GLY A 1 82 ? -6.962 14.112 -6.979 1.00 84.62 82 GLY A CA 1
ATOM 650 C C . GLY A 1 82 ? -8.111 14.143 -7.994 1.00 84.62 82 GLY A C 1
ATOM 651 O O . GLY A 1 82 ? -9.031 13.330 -7.922 1.00 84.62 82 GLY A O 1
ATOM 652 N N . CYS A 1 83 ? -8.094 15.105 -8.920 1.00 89.62 83 CYS A N 1
ATOM 653 C CA . CYS A 1 83 ? -9.043 15.221 -10.032 1.00 89.62 83 CYS A CA 1
ATOM 654 C C . CYS A 1 83 ? -8.730 14.231 -11.172 1.00 89.62 83 CYS A C 1
ATOM 656 O O . CYS A 1 83 ? -7.643 13.658 -11.229 1.00 89.62 83 CYS A O 1
ATOM 658 N N . ASP A 1 84 ? -9.661 14.044 -12.108 1.00 91.50 84 ASP A N 1
ATOM 659 C CA . ASP A 1 84 ? -9.499 13.059 -13.193 1.00 91.50 84 ASP A CA 1
ATOM 660 C C . ASP A 1 84 ? -8.290 13.384 -14.086 1.00 91.50 84 ASP A C 1
ATOM 662 O O . ASP A 1 84 ? -7.495 12.503 -14.403 1.00 91.50 84 ASP A O 1
ATOM 666 N N . GLU A 1 85 ? -8.056 14.674 -14.359 1.00 92.12 85 GLU A N 1
ATOM 667 C CA . GLU A 1 85 ? -6.880 15.161 -15.098 1.00 92.12 85 GLU A CA 1
ATOM 668 C C . GLU A 1 85 ? -5.554 14.746 -14.426 1.00 92.12 85 GLU A C 1
ATOM 670 O O . GLU A 1 85 ? -4.567 14.436 -15.100 1.00 92.12 85 GLU A O 1
ATOM 675 N N . TYR A 1 86 ? -5.517 14.723 -13.088 1.00 93.06 86 TYR A N 1
ATOM 676 C CA . TYR A 1 86 ? -4.345 14.266 -12.342 1.00 93.06 86 TYR A CA 1
ATOM 677 C C . TYR A 1 86 ? -4.105 12.772 -12.561 1.00 93.06 86 TYR A C 1
ATOM 679 O O . TYR A 1 86 ? -2.976 12.371 -12.856 1.00 93.06 86 TYR A O 1
ATOM 687 N N . PHE A 1 87 ? -5.158 11.962 -12.467 1.00 93.62 87 PHE A N 1
ATOM 688 C CA . PHE A 1 87 ? -5.058 10.514 -12.610 1.00 93.62 87 PHE A CA 1
ATOM 689 C C . PHE A 1 87 ? -4.734 10.075 -14.041 1.00 93.62 87 PHE A C 1
ATOM 691 O O . PHE A 1 87 ? -3.882 9.206 -14.219 1.00 93.62 87 PHE A O 1
ATOM 698 N N . GLU A 1 88 ? -5.299 10.728 -15.057 1.00 93.25 88 GLU A N 1
ATOM 699 C CA . GLU A 1 88 ? -4.934 10.489 -16.460 1.00 93.25 88 GLU A CA 1
ATOM 700 C C . GLU A 1 88 ? -3.447 10.772 -16.715 1.00 93.25 88 GLU A C 1
ATOM 702 O O . GLU A 1 88 ? -2.735 10.004 -17.378 1.00 93.25 88 GLU A O 1
ATOM 707 N N . LEU A 1 89 ? -2.942 11.882 -16.167 1.00 93.06 89 LEU A N 1
ATOM 708 C CA . LEU A 1 89 ? -1.540 12.251 -16.315 1.00 93.06 89 LEU A CA 1
ATOM 709 C C . LEU A 1 89 ? -0.618 11.293 -15.550 1.00 93.06 89 LEU A C 1
ATOM 711 O O . LEU A 1 89 ? 0.442 10.919 -16.066 1.00 93.06 89 LEU A O 1
ATOM 715 N N . LEU A 1 90 ? -1.022 10.888 -14.344 1.00 93.31 90 LEU A N 1
ATOM 716 C CA . LEU A 1 90 ? -0.304 9.927 -13.514 1.00 93.31 90 LEU A CA 1
ATOM 717 C C . LEU A 1 90 ? -0.210 8.569 -14.211 1.00 93.31 90 LEU A C 1
ATOM 719 O O . LEU A 1 90 ? 0.889 8.026 -14.341 1.00 93.31 90 LEU A O 1
ATOM 723 N N . GLU A 1 91 ? -1.325 8.057 -14.730 1.00 94.56 91 GLU A N 1
ATOM 724 C CA . GLU A 1 91 ? -1.369 6.810 -15.489 1.00 94.56 91 GLU A CA 1
ATOM 725 C C . GLU A 1 91 ? -0.419 6.863 -16.688 1.00 94.56 91 GLU A C 1
ATOM 727 O O . GLU A 1 91 ? 0.433 5.987 -16.860 1.00 94.56 91 GLU A O 1
ATOM 732 N N . LYS A 1 92 ? -0.480 7.939 -17.481 1.00 92.81 92 LYS A N 1
ATOM 733 C CA . LYS A 1 92 ? 0.413 8.133 -18.631 1.00 92.81 92 LYS A CA 1
ATOM 734 C C . LYS A 1 92 ? 1.888 8.084 -18.238 1.00 92.81 92 LYS A C 1
ATOM 736 O O . LYS A 1 92 ? 2.716 7.597 -19.013 1.00 92.81 92 LYS A O 1
ATOM 741 N N . TYR A 1 93 ? 2.250 8.612 -17.072 1.00 91.19 93 TYR A N 1
ATOM 742 C CA . TYR A 1 93 ? 3.630 8.570 -16.594 1.00 91.19 93 TYR A CA 1
ATOM 743 C C . TYR A 1 93 ? 4.018 7.186 -16.080 1.00 91.19 93 TYR A C 1
ATOM 745 O O . TYR A 1 93 ? 5.086 6.699 -16.452 1.00 91.19 93 TYR A O 1
ATOM 753 N N . LEU A 1 94 ? 3.147 6.522 -15.318 1.00 90.56 94 LEU A N 1
ATOM 754 C CA . LEU A 1 94 ? 3.385 5.172 -14.811 1.00 90.56 94 LEU A CA 1
ATOM 755 C C . LEU A 1 94 ? 3.528 4.158 -15.953 1.00 90.56 94 LEU A C 1
ATOM 757 O O . LEU A 1 94 ? 4.476 3.372 -15.951 1.00 90.56 94 LEU A O 1
ATOM 761 N N . LEU A 1 95 ? 2.672 4.220 -16.972 1.00 90.50 95 LEU A N 1
ATOM 762 C CA . LEU A 1 95 ? 2.738 3.322 -18.129 1.00 90.50 95 LEU A CA 1
ATOM 763 C C . LEU A 1 95 ? 3.953 3.578 -19.030 1.00 90.50 95 LEU A C 1
ATOM 765 O O . LEU A 1 95 ? 4.423 2.660 -19.694 1.00 90.50 95 LEU A O 1
ATOM 769 N N . ARG A 1 96 ? 4.473 4.812 -19.073 1.00 86.81 96 ARG A N 1
ATOM 770 C CA . ARG A 1 96 ? 5.713 5.127 -19.807 1.00 86.81 96 ARG A CA 1
ATOM 771 C C . ARG A 1 96 ? 6.968 4.732 -19.040 1.00 86.81 96 ARG A C 1
ATOM 773 O O . ARG A 1 96 ? 7.977 4.418 -19.661 1.00 86.81 96 ARG A O 1
ATOM 780 N N . GLN A 1 97 ? 6.933 4.817 -17.713 1.00 81.50 97 GLN A N 1
ATOM 781 C CA . GLN A 1 97 ? 8.091 4.544 -16.867 1.00 81.50 97 GLN A CA 1
ATOM 782 C C . GLN A 1 97 ? 8.327 3.045 -16.671 1.00 81.50 97 GLN A C 1
ATOM 784 O O . GLN A 1 97 ? 9.474 2.612 -16.580 1.00 81.50 97 GLN A O 1
ATOM 789 N N . ASN A 1 98 ? 7.258 2.256 -16.570 1.00 80.25 98 ASN A N 1
ATOM 790 C CA . ASN A 1 98 ? 7.367 0.835 -16.276 1.00 80.25 98 ASN A CA 1
ATOM 791 C C . ASN A 1 98 ? 7.329 0.030 -17.579 1.00 80.25 98 ASN A C 1
ATOM 793 O O . ASN A 1 98 ? 6.385 0.134 -18.359 1.00 80.25 98 ASN A O 1
ATOM 797 N N . LYS A 1 99 ? 8.361 -0.796 -17.802 1.00 78.69 99 LYS A N 1
ATOM 798 C CA . LYS A 1 99 ? 8.399 -1.743 -18.929 1.00 78.69 99 LYS A CA 1
ATOM 799 C C . LYS A 1 99 ? 7.238 -2.738 -18.844 1.00 78.69 99 LYS A C 1
ATOM 801 O O . LYS A 1 99 ? 6.644 -3.075 -19.864 1.00 78.69 99 LYS A O 1
ATOM 806 N N . ASP A 1 100 ? 6.927 -3.175 -17.626 1.00 85.62 100 ASP A N 1
ATOM 807 C CA . ASP A 1 100 ? 5.722 -3.933 -17.322 1.00 85.62 100 ASP A CA 1
ATOM 808 C C . ASP A 1 100 ? 4.572 -2.971 -17.000 1.00 85.62 100 ASP A C 1
ATOM 810 O O . ASP A 1 100 ? 4.585 -2.255 -15.992 1.00 85.62 100 ASP A O 1
ATOM 814 N N . LYS A 1 101 ? 3.573 -2.957 -17.883 1.00 90.19 101 LYS A N 1
ATOM 815 C CA . LYS A 1 101 ? 2.379 -2.129 -17.721 1.00 90.19 101 LYS A CA 1
ATOM 816 C C . LYS A 1 101 ? 1.547 -2.566 -16.514 1.00 90.19 101 LYS A C 1
ATOM 818 O O . LYS A 1 101 ? 0.976 -1.696 -15.863 1.00 90.19 101 LYS A O 1
ATOM 823 N N . GLY A 1 102 ? 1.517 -3.860 -16.184 1.00 93.12 102 GLY A N 1
ATOM 824 C CA . GLY A 1 102 ? 0.772 -4.390 -15.040 1.00 93.12 102 GLY A CA 1
ATOM 825 C C . GLY A 1 102 ? 1.279 -3.805 -13.725 1.00 93.12 102 GLY A C 1
ATOM 826 O O . GLY A 1 102 ? 0.505 -3.236 -12.961 1.00 93.12 102 GLY A O 1
ATOM 827 N N . HIS A 1 103 ? 2.598 -3.800 -13.523 1.00 93.56 103 HIS A N 1
ATOM 828 C CA . HIS A 1 103 ? 3.216 -3.162 -12.356 1.00 93.56 103 HIS A CA 1
ATOM 829 C C . HIS A 1 103 ? 2.918 -1.650 -12.269 1.00 93.56 103 HIS A C 1
ATOM 831 O O . HIS A 1 103 ? 2.720 -1.099 -11.184 1.00 93.56 103 HIS A O 1
ATOM 837 N N . GLY A 1 104 ? 2.862 -0.959 -13.415 1.00 94.56 104 GLY A N 1
ATOM 838 C CA . GLY A 1 104 ? 2.447 0.445 -13.479 1.00 94.56 104 GLY A CA 1
ATOM 839 C C . GLY A 1 104 ? 0.995 0.661 -13.035 1.00 94.56 104 GLY A C 1
ATOM 840 O O . GLY A 1 104 ? 0.724 1.590 -12.275 1.00 94.56 104 GLY A O 1
ATOM 841 N N . LEU A 1 105 ? 0.082 -0.215 -13.461 1.00 96.81 105 LEU A N 1
ATOM 842 C CA . LEU A 1 105 ? -1.333 -0.173 -13.083 1.00 96.81 105 LEU A CA 1
ATOM 843 C C . LEU A 1 105 ? -1.554 -0.518 -11.602 1.00 96.81 105 LEU A C 1
ATOM 845 O O . LEU A 1 105 ? -2.370 0.132 -10.960 1.00 96.81 105 LEU A O 1
ATOM 849 N N . LEU A 1 106 ? -0.778 -1.439 -11.017 1.00 97.12 106 LEU A N 1
ATOM 850 C CA . LEU A 1 106 ? -0.828 -1.711 -9.570 1.00 97.12 106 LEU A CA 1
ATOM 851 C C . LEU A 1 106 ? -0.484 -0.467 -8.738 1.00 97.12 106 LEU A C 1
ATOM 853 O O . LEU A 1 106 ? -1.140 -0.177 -7.739 1.00 97.12 106 LEU A O 1
ATOM 857 N N . LYS A 1 107 ? 0.515 0.316 -9.166 1.00 95.25 107 LYS A N 1
ATOM 858 C CA . LYS A 1 107 ? 0.840 1.598 -8.515 1.00 95.25 107 LYS A CA 1
ATOM 859 C C . LYS A 1 107 ? -0.302 2.598 -8.636 1.00 95.25 107 LYS A C 1
ATOM 861 O O . LYS A 1 107 ? -0.596 3.289 -7.668 1.00 95.25 107 LYS A O 1
ATOM 866 N N . LEU A 1 108 ? -0.941 2.669 -9.802 1.00 96.31 108 LEU A N 1
ATOM 867 C CA . LEU A 1 108 ? -2.088 3.547 -10.021 1.00 96.31 108 LEU A CA 1
ATOM 868 C C . LEU A 1 108 ? -3.271 3.157 -9.120 1.00 96.31 108 LEU A C 1
ATOM 870 O O . LEU A 1 108 ? -3.840 4.021 -8.458 1.00 96.31 108 LEU A O 1
ATOM 874 N N . ALA A 1 109 ? -3.582 1.860 -9.035 1.00 97.38 109 ALA A N 1
ATOM 875 C CA . ALA A 1 109 ? -4.621 1.314 -8.165 1.00 97.38 109 ALA A CA 1
ATOM 876 C C . ALA A 1 109 ? -4.387 1.680 -6.688 1.00 97.38 109 ALA A C 1
ATOM 878 O O . ALA A 1 109 ? -5.297 2.168 -6.021 1.00 97.38 109 ALA A O 1
ATOM 879 N N . ALA A 1 110 ? -3.150 1.559 -6.195 1.0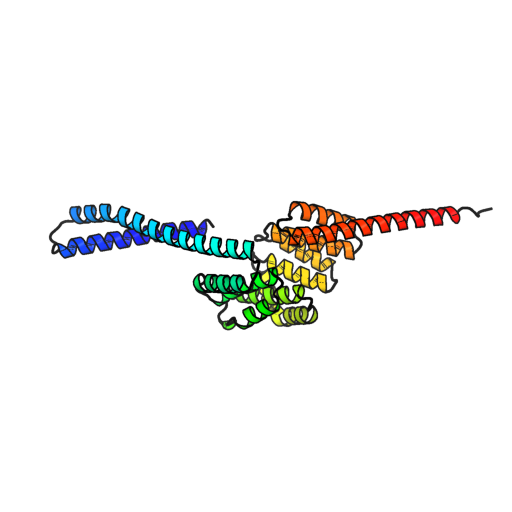0 95.75 110 ALA A N 1
ATOM 880 C CA . ALA A 1 110 ? -2.804 1.969 -4.833 1.00 95.75 110 ALA A CA 1
ATOM 881 C C . ALA A 1 110 ? -3.091 3.462 -4.565 1.00 95.75 110 ALA A C 1
ATOM 883 O O . ALA A 1 110 ? -3.601 3.814 -3.499 1.00 95.75 110 ALA A O 1
ATOM 884 N N . VAL A 1 111 ? -2.816 4.343 -5.538 1.00 94.38 111 VAL A N 1
ATOM 885 C CA . VAL A 1 111 ? -3.117 5.780 -5.407 1.00 94.38 111 VAL A CA 1
ATOM 886 C C . VAL A 1 111 ? -4.628 6.028 -5.415 1.00 94.38 111 VAL A C 1
ATOM 888 O O . VAL A 1 111 ? -5.110 6.811 -4.596 1.00 94.38 111 VAL A O 1
ATOM 891 N N . TYR A 1 112 ? -5.398 5.329 -6.255 1.00 96.00 112 TYR A N 1
ATOM 892 C CA . TYR A 1 112 ? -6.863 5.423 -6.230 1.00 96.00 112 TYR A CA 1
ATOM 893 C C . TYR A 1 112 ? -7.459 5.070 -4.861 1.00 96.00 112 TYR A C 1
ATOM 895 O O . TYR A 1 112 ? -8.335 5.795 -4.389 1.00 96.00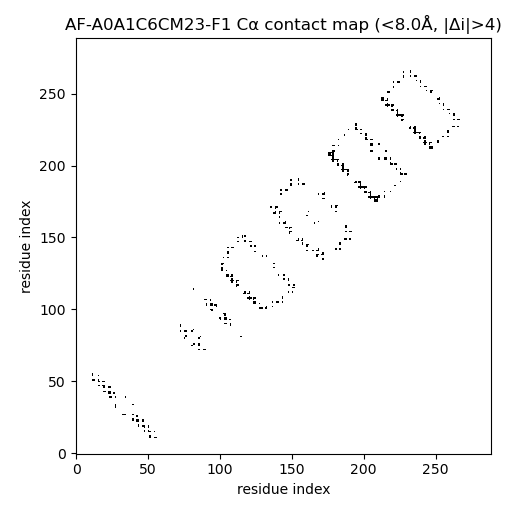 112 TYR A O 1
ATOM 903 N N . ILE A 1 113 ? -6.958 4.024 -4.191 1.00 94.56 113 ILE A N 1
ATOM 904 C CA . ILE A 1 113 ? -7.406 3.665 -2.832 1.00 94.56 113 ILE A CA 1
ATOM 905 C C . ILE A 1 113 ? -7.112 4.803 -1.850 1.00 94.56 113 ILE A C 1
ATOM 907 O O . ILE A 1 113 ? -7.982 5.176 -1.063 1.00 94.56 113 ILE A O 1
ATOM 911 N N . SER A 1 114 ? -5.914 5.394 -1.915 1.00 89.69 114 SER A N 1
ATOM 912 C CA . SER A 1 114 ? -5.535 6.498 -1.023 1.00 89.69 114 SER A CA 1
ATOM 913 C C . SER A 1 114 ? -6.463 7.711 -1.161 1.00 89.69 114 SER A C 1
ATOM 915 O O . SER A 1 114 ? -6.787 8.353 -0.162 1.00 89.69 114 SER A O 1
ATOM 917 N N . GLU A 1 115 ? -6.971 7.967 -2.367 1.00 91.06 115 GLU A N 1
ATOM 918 C CA . GLU A 1 115 ? -7.932 9.032 -2.682 1.00 91.06 115 GLU A CA 1
ATOM 919 C C . GLU A 1 115 ? -9.401 8.587 -2.572 1.00 91.06 115 GLU A C 1
ATOM 921 O O . GLU A 1 115 ? -10.298 9.305 -3.010 1.00 91.06 115 GLU A O 1
ATOM 926 N N . LYS A 1 116 ? -9.666 7.412 -1.979 1.00 92.56 116 LYS A N 1
ATOM 927 C CA . LYS A 1 116 ? -11.009 6.833 -1.782 1.00 92.56 116 LYS A CA 1
ATOM 928 C C . LYS A 1 116 ? -11.814 6.648 -3.078 1.00 92.56 116 LYS A C 1
ATOM 930 O O . LYS A 1 116 ? -13.040 6.597 -3.060 1.00 92.56 116 LYS A O 1
ATOM 935 N N . ARG A 1 117 ? -11.132 6.517 -4.218 1.00 95.06 117 ARG A N 1
ATOM 936 C CA . ARG A 1 117 ? -11.724 6.252 -5.539 1.00 95.06 117 ARG A CA 1
ATOM 937 C C . ARG A 1 117 ? -11.735 4.747 -5.814 1.00 95.06 117 ARG A C 1
ATOM 939 O O . ARG A 1 117 ? -11.030 4.261 -6.697 1.00 95.06 117 ARG A O 1
ATOM 946 N N . PHE A 1 118 ? -12.501 4.005 -5.018 1.00 96.19 118 PHE A N 1
ATOM 947 C CA . PHE A 1 118 ? -12.451 2.538 -5.001 1.00 96.19 118 PHE A CA 1
ATOM 948 C C . PHE A 1 118 ? -12.883 1.901 -6.331 1.00 96.19 118 PHE A C 1
ATOM 950 O O . PHE A 1 118 ? -12.171 1.037 -6.832 1.00 96.19 118 PHE A O 1
ATOM 957 N N . GLU A 1 119 ? -13.942 2.396 -6.976 1.00 96.38 119 GLU A N 1
ATOM 958 C CA . GLU A 1 119 ? -14.376 1.884 -8.290 1.00 96.38 119 GLU A CA 1
ATOM 959 C C . GLU A 1 119 ? -13.288 2.022 -9.363 1.00 96.38 119 GLU A C 1
ATOM 961 O O . GLU A 1 119 ? -12.987 1.078 -10.092 1.00 96.38 119 GLU A O 1
ATOM 966 N N . ASN A 1 120 ? -12.601 3.167 -9.406 1.00 96.75 120 ASN A N 1
ATOM 967 C CA . ASN A 1 120 ? -11.489 3.371 -10.336 1.00 96.75 120 ASN A CA 1
ATOM 968 C C . ASN A 1 120 ? -10.307 2.445 -10.022 1.00 96.75 120 ASN A C 1
ATOM 970 O O . ASN A 1 120 ? -9.612 2.007 -10.942 1.00 96.75 120 ASN A O 1
ATOM 974 N N . CYS A 1 121 ? -10.072 2.135 -8.742 1.00 96.88 121 CYS A N 1
ATOM 975 C CA . CYS A 1 121 ? -9.094 1.127 -8.348 1.00 96.88 121 CYS A CA 1
ATOM 976 C C . CYS A 1 121 ? -9.469 -0.243 -8.923 1.00 96.88 121 CYS A C 1
ATOM 978 O O . CYS A 1 121 ? -8.640 -0.845 -9.603 1.00 96.88 121 CYS A O 1
ATOM 980 N N . PHE A 1 122 ? -10.699 -0.714 -8.707 1.00 97.38 122 PHE A N 1
ATOM 981 C CA . PHE A 1 122 ? -11.143 -2.026 -9.187 1.00 97.38 122 PHE A CA 1
ATOM 982 C C . PHE A 1 122 ? -11.110 -2.113 -10.714 1.00 97.38 122 PHE A C 1
ATOM 984 O O . PHE A 1 122 ? -10.462 -3.007 -11.249 1.00 97.38 122 PHE A O 1
ATOM 991 N N . HIS A 1 123 ? -11.627 -1.105 -11.421 1.00 97.38 123 HIS A N 1
ATOM 992 C CA . HIS A 1 123 ? -11.503 -1.024 -12.879 1.00 97.38 123 HIS A CA 1
ATOM 993 C C . HIS A 1 123 ? -10.048 -1.027 -13.362 1.00 97.38 123 HIS A C 1
ATOM 995 O O . HIS A 1 123 ? -9.734 -1.576 -14.417 1.00 97.38 123 HIS A O 1
ATOM 1001 N N . THR A 1 124 ? -9.133 -0.406 -12.616 1.00 97.12 124 THR A N 1
ATOM 1002 C CA . THR A 1 124 ? -7.704 -0.428 -12.953 1.00 97.12 124 THR A CA 1
ATOM 1003 C C . THR A 1 124 ? -7.102 -1.814 -12.762 1.00 97.12 124 THR A C 1
ATOM 1005 O O . THR A 1 124 ? -6.291 -2.226 -13.590 1.00 97.12 124 THR A O 1
ATOM 1008 N N . LEU A 1 125 ? -7.497 -2.531 -11.707 1.00 97.25 125 LEU A N 1
ATOM 1009 C CA . LEU A 1 125 ? -7.075 -3.907 -11.459 1.00 97.25 125 LEU A CA 1
ATOM 1010 C C . LEU A 1 125 ? -7.618 -4.853 -12.542 1.00 97.25 125 LEU A C 1
ATOM 1012 O O . LEU A 1 125 ? -6.833 -5.606 -13.111 1.00 97.25 125 LEU A O 1
ATOM 1016 N N . ASP A 1 126 ? -8.886 -4.726 -12.937 1.00 96.81 126 ASP A N 1
ATOM 1017 C CA . ASP A 1 126 ? -9.508 -5.555 -13.986 1.00 96.81 126 ASP A CA 1
ATOM 1018 C C . ASP A 1 126 ? -8.815 -5.429 -15.352 1.00 96.81 126 ASP A C 1
ATOM 1020 O O . ASP A 1 126 ? -8.820 -6.350 -16.169 1.00 96.81 126 ASP A O 1
ATOM 1024 N N . ARG A 1 127 ? -8.173 -4.285 -15.617 1.00 95.38 127 ARG A N 1
ATOM 1025 C CA . ARG A 1 127 ? -7.402 -4.046 -16.849 1.00 95.38 127 ARG A CA 1
ATOM 1026 C C . ARG A 1 127 ? -6.058 -4.778 -16.878 1.00 95.38 127 ARG A C 1
ATOM 1028 O O . ARG A 1 127 ? -5.382 -4.763 -17.911 1.00 95.38 127 ARG A O 1
ATOM 1035 N N . ILE A 1 128 ? -5.617 -5.354 -15.762 1.00 96.81 128 ILE A N 1
ATOM 1036 C CA . ILE A 1 128 ? -4.315 -6.007 -15.660 1.00 96.81 128 ILE A CA 1
ATOM 1037 C C . ILE A 1 128 ? -4.402 -7.427 -16.221 1.00 96.81 128 ILE A C 1
ATOM 1039 O O . ILE A 1 128 ? -5.176 -8.257 -15.758 1.00 96.81 128 ILE A O 1
ATOM 1043 N N . ALA A 1 129 ? -3.528 -7.738 -17.180 1.00 95.44 129 ALA A N 1
ATOM 1044 C CA . ALA A 1 129 ? -3.294 -9.111 -17.620 1.00 95.44 129 ALA A CA 1
ATOM 1045 C C . ALA A 1 129 ? -2.574 -9.896 -16.507 1.00 95.44 129 ALA A C 1
ATOM 1047 O O . ALA A 1 129 ? -1.343 -9.897 -16.428 1.00 95.44 129 ALA A O 1
ATOM 1048 N N . PHE A 1 130 ? -3.355 -10.495 -15.606 1.00 95.12 130 PHE A N 1
ATOM 1049 C CA . PHE A 1 130 ? -2.881 -11.145 -14.381 1.00 95.12 130 PHE A CA 1
ATOM 1050 C C . PHE A 1 130 ? -1.870 -12.277 -14.633 1.00 95.12 130 PHE A C 1
ATOM 1052 O O . PHE A 1 130 ? -0.908 -12.448 -13.882 1.00 95.12 130 PHE A O 1
ATOM 1059 N N . ASP A 1 131 ? -2.053 -13.022 -15.721 1.00 94.69 131 ASP A N 1
ATOM 1060 C CA . ASP A 1 131 ? -1.176 -14.103 -16.183 1.00 94.69 131 ASP A CA 1
ATOM 1061 C C . ASP A 1 131 ? 0.243 -13.622 -16.525 1.00 94.69 131 ASP A C 1
ATOM 1063 O O . ASP A 1 131 ? 1.199 -14.392 -16.449 1.00 94.69 131 ASP A O 1
ATOM 1067 N N . LYS A 1 132 ? 0.393 -12.336 -16.862 1.00 94.44 132 LYS A N 1
ATOM 1068 C CA . LYS A 1 132 ? 1.678 -11.717 -17.216 1.00 94.44 132 LYS A CA 1
ATOM 1069 C C . LYS A 1 132 ? 2.391 -11.084 -16.029 1.00 94.44 132 LYS A C 1
ATOM 1071 O O . LYS A 1 132 ? 3.540 -10.668 -16.178 1.00 94.44 132 LYS A O 1
ATOM 1076 N N . LEU A 1 133 ? 1.732 -10.993 -14.874 1.00 95.25 133 LEU A N 1
ATOM 1077 C CA . LEU A 1 133 ? 2.331 -10.435 -13.671 1.00 95.25 133 LEU A CA 1
ATOM 1078 C C . LEU A 1 133 ? 3.408 -11.361 -13.109 1.00 95.25 133 LEU A C 1
ATOM 1080 O O . LEU A 1 133 ? 3.292 -12.588 -13.121 1.00 95.25 133 LEU A O 1
ATOM 1084 N N . THR A 1 134 ? 4.440 -10.758 -12.523 1.00 94.25 134 THR A N 1
ATOM 1085 C CA . THR A 1 134 ? 5.396 -11.510 -11.710 1.00 94.25 134 THR A CA 1
ATOM 1086 C C . THR A 1 134 ? 4.697 -12.112 -10.482 1.00 94.25 134 THR A C 1
ATOM 1088 O O . THR A 1 134 ? 3.708 -11.553 -10.006 1.00 94.25 134 THR A O 1
ATOM 1091 N N . PRO A 1 135 ? 5.211 -13.202 -9.882 1.00 94.69 135 PRO A N 1
ATOM 1092 C CA . PRO A 1 135 ? 4.642 -13.750 -8.649 1.00 94.69 135 PRO A CA 1
ATOM 1093 C C . PRO A 1 135 ? 4.488 -12.720 -7.516 1.00 94.69 135 PRO A C 1
ATOM 1095 O O . PRO A 1 135 ? 3.513 -12.753 -6.770 1.00 94.69 135 PRO A O 1
ATOM 1098 N N . SER A 1 136 ? 5.431 -11.781 -7.402 1.00 93.50 136 SER A N 1
ATOM 1099 C CA . SER A 1 136 ? 5.359 -10.693 -6.421 1.00 93.50 136 SER A CA 1
ATOM 1100 C C . SER A 1 136 ? 4.221 -9.719 -6.747 1.00 93.50 136 SER A C 1
ATOM 1102 O O . SER A 1 136 ? 3.424 -9.390 -5.871 1.00 93.50 136 SER A O 1
ATOM 1104 N N . ASP A 1 137 ? 4.075 -9.335 -8.016 1.00 95.31 137 ASP A N 1
ATOM 1105 C CA . ASP A 1 137 ? 2.997 -8.448 -8.459 1.00 95.31 137 ASP A CA 1
ATOM 1106 C C . ASP A 1 137 ? 1.614 -9.110 -8.373 1.00 95.31 137 ASP A C 1
ATOM 1108 O O . ASP A 1 137 ? 0.641 -8.436 -8.058 1.00 95.31 137 ASP A O 1
ATOM 1112 N N . GLN A 1 138 ? 1.510 -10.427 -8.568 1.00 96.94 138 GLN A N 1
ATOM 1113 C CA . GLN A 1 138 ? 0.271 -11.177 -8.323 1.00 96.94 138 GLN A CA 1
ATOM 1114 C C . GLN A 1 138 ? -0.135 -11.143 -6.846 1.00 96.94 138 GLN A C 1
ATOM 1116 O O . GLN A 1 138 ? -1.308 -10.975 -6.526 1.00 96.94 138 GLN A O 1
ATOM 1121 N N . ASN A 1 139 ? 0.830 -11.278 -5.931 1.00 96.62 139 ASN A N 1
ATOM 1122 C CA . ASN A 1 139 ? 0.554 -11.140 -4.501 1.00 96.62 139 ASN A CA 1
ATOM 1123 C C . ASN A 1 139 ? 0.075 -9.713 -4.192 1.00 96.62 139 ASN A C 1
ATOM 1125 O O . ASN A 1 139 ? -0.892 -9.527 -3.456 1.00 96.62 139 ASN A O 1
ATOM 1129 N N . LYS A 1 140 ? 0.720 -8.707 -4.800 1.00 96.31 140 LYS A N 1
ATOM 1130 C CA . LYS A 1 140 ? 0.346 -7.296 -4.651 1.00 96.31 140 LYS A CA 1
ATOM 1131 C C . LYS A 1 140 ? -1.029 -6.982 -5.241 1.00 96.31 140 LYS A C 1
ATOM 1133 O O . LYS A 1 140 ? -1.751 -6.169 -4.678 1.00 96.31 140 LYS A O 1
ATOM 1138 N N . TYR A 1 141 ? -1.402 -7.630 -6.341 1.00 98.00 141 TYR A N 1
ATOM 1139 C CA . TYR A 1 141 ? -2.728 -7.523 -6.944 1.00 98.00 141 TYR A CA 1
ATOM 1140 C C . TYR A 1 141 ? -3.819 -7.892 -5.937 1.00 98.00 141 TYR A C 1
ATOM 1142 O O . TYR A 1 141 ? -4.697 -7.079 -5.659 1.00 98.00 141 TYR A O 1
ATOM 1150 N N . PHE A 1 142 ? -3.723 -9.081 -5.333 1.00 98.12 142 PHE A N 1
ATOM 1151 C CA . PHE A 1 142 ? -4.710 -9.531 -4.350 1.00 98.12 142 PHE A CA 1
ATOM 1152 C C . PHE A 1 142 ? -4.653 -8.734 -3.047 1.00 98.12 142 PHE A C 1
ATOM 1154 O O . PHE A 1 142 ? -5.695 -8.473 -2.456 1.00 98.12 142 PHE A O 1
ATOM 1161 N N . GLU A 1 143 ? -3.468 -8.279 -2.632 1.00 97.62 143 GLU A N 1
ATOM 1162 C CA . GLU A 1 143 ? -3.329 -7.346 -1.511 1.00 97.62 143 GLU A CA 1
ATOM 1163 C C . GLU A 1 143 ? -4.107 -6.044 -1.751 1.00 97.62 143 GLU A C 1
ATOM 1165 O O . GLU A 1 143 ? -4.859 -5.623 -0.877 1.00 97.62 143 GLU A O 1
ATOM 1170 N N . LEU A 1 144 ? -3.969 -5.425 -2.929 1.00 98.00 144 LEU A N 1
ATOM 1171 C CA . LEU A 1 144 ? -4.681 -4.191 -3.273 1.00 98.00 144 LEU A CA 1
ATOM 1172 C C . LEU A 1 144 ? -6.181 -4.416 -3.455 1.00 98.00 144 LEU A C 1
ATOM 1174 O O . LEU A 1 144 ? -6.966 -3.564 -3.046 1.00 98.00 144 LEU A O 1
ATOM 1178 N N . LEU A 1 145 ? -6.582 -5.549 -4.036 1.00 97.94 145 LEU A N 1
ATOM 1179 C CA . LEU A 1 145 ? -7.989 -5.903 -4.193 1.00 97.94 145 LEU A CA 1
ATOM 1180 C C . LEU A 1 145 ? -8.665 -6.067 -2.824 1.00 97.94 145 LEU A C 1
ATOM 1182 O O . LEU A 1 145 ? -9.703 -5.456 -2.574 1.00 97.94 145 LEU A O 1
ATOM 1186 N N . LEU A 1 146 ? -8.033 -6.823 -1.921 1.00 98.38 146 LEU A N 1
ATOM 1187 C CA . LEU A 1 146 ? -8.503 -7.013 -0.551 1.00 98.38 146 LEU A CA 1
ATOM 1188 C C . LEU A 1 146 ? -8.537 -5.686 0.213 1.00 98.38 146 LEU A C 1
ATOM 1190 O O . LEU A 1 146 ? -9.566 -5.323 0.777 1.00 98.38 146 LEU A O 1
ATOM 1194 N N . TYR A 1 147 ? -7.434 -4.935 0.192 1.00 98.12 147 TYR A N 1
ATOM 1195 C CA . TYR A 1 147 ? -7.340 -3.647 0.874 1.00 98.12 147 TYR A CA 1
ATOM 1196 C C . TYR A 1 147 ? -8.388 -2.654 0.359 1.00 98.12 147 TYR A C 1
ATOM 1198 O O . TYR A 1 147 ? -9.065 -2.007 1.152 1.00 98.12 147 TYR A O 1
ATOM 1206 N N . GLY A 1 148 ? -8.587 -2.576 -0.958 1.00 97.69 148 GLY A N 1
ATOM 1207 C CA . GLY A 1 148 ? -9.613 -1.734 -1.567 1.00 97.69 148 GLY A CA 1
ATOM 1208 C C . GLY A 1 148 ? -11.020 -2.081 -1.079 1.00 97.69 148 GLY A C 1
ATOM 1209 O O . GLY A 1 148 ? -11.771 -1.175 -0.722 1.00 97.69 148 GLY A O 1
ATOM 1210 N N . ARG A 1 149 ? -11.366 -3.376 -1.000 1.00 97.88 149 ARG A N 1
ATOM 1211 C CA . ARG A 1 149 ? -12.682 -3.826 -0.510 1.00 97.88 149 ARG A CA 1
ATOM 1212 C C . ARG A 1 149 ? -12.896 -3.503 0.964 1.00 97.88 149 ARG A C 1
ATOM 1214 O O . ARG A 1 149 ? -13.923 -2.909 1.291 1.00 97.88 149 ARG A O 1
ATOM 1221 N N . LEU A 1 150 ? -11.900 -3.763 1.813 1.00 97.69 150 LEU A N 1
ATOM 1222 C CA . LEU A 1 150 ? -11.941 -3.396 3.234 1.00 97.69 150 LEU A CA 1
ATOM 1223 C C . LEU A 1 150 ? -12.163 -1.890 3.419 1.00 97.69 150 LEU A C 1
ATOM 1225 O O . LEU A 1 150 ? -13.067 -1.479 4.139 1.00 97.69 150 LEU A O 1
ATOM 1229 N N . MET A 1 151 ? -11.398 -1.058 2.708 1.00 95.44 151 MET A N 1
ATOM 1230 C CA . MET A 1 151 ? -11.511 0.400 2.819 1.00 95.44 151 MET A CA 1
ATOM 1231 C C . MET A 1 151 ? -12.813 0.961 2.227 1.00 95.44 151 MET A C 1
ATOM 1233 O O . MET A 1 151 ? -13.251 2.034 2.643 1.00 95.44 151 MET A O 1
ATOM 1237 N N . SER A 1 152 ? -13.436 0.251 1.281 1.00 96.00 152 SER A N 1
ATOM 1238 C CA . SER A 1 152 ? -14.767 0.587 0.754 1.00 96.00 152 SER A CA 1
ATOM 1239 C C . SER A 1 152 ? -15.924 0.154 1.667 1.00 96.00 152 SER A C 1
ATOM 1241 O O . SER A 1 152 ? -17.049 0.600 1.463 1.00 96.00 152 SER A O 1
ATOM 1243 N N . GLY A 1 153 ? -15.654 -0.681 2.680 1.00 95.75 153 GLY A N 1
ATOM 1244 C CA . GLY A 1 153 ? -16.654 -1.216 3.610 1.00 95.75 153 GLY A CA 1
ATOM 1245 C C . GLY A 1 153 ? -17.332 -2.516 3.161 1.00 95.75 153 GLY A C 1
ATOM 1246 O O . GLY A 1 153 ? -18.223 -3.000 3.854 1.00 95.75 153 GLY A O 1
ATOM 1247 N N . ASP A 1 154 ? -16.916 -3.112 2.041 1.00 96.62 154 ASP A N 1
ATOM 1248 C CA . ASP A 1 154 ? -17.459 -4.383 1.547 1.00 96.62 154 ASP A CA 1
ATOM 1249 C C . ASP A 1 154 ? -16.720 -5.578 2.171 1.00 96.62 154 ASP A C 1
ATOM 1251 O O . ASP A 1 154 ? -15.844 -6.209 1.568 1.00 96.62 154 ASP A O 1
ATOM 1255 N N . ILE A 1 155 ? -17.052 -5.857 3.434 1.00 97.06 155 ILE A N 1
ATOM 1256 C CA . ILE A 1 155 ? -16.395 -6.903 4.232 1.00 97.06 155 ILE A CA 1
ATOM 1257 C C . ILE A 1 155 ? -16.733 -8.307 3.707 1.00 97.06 155 ILE A C 1
ATOM 1259 O O . ILE A 1 155 ? -15.902 -9.212 3.786 1.00 97.06 155 ILE A O 1
ATOM 1263 N N . SER A 1 156 ? -17.920 -8.494 3.114 1.00 97.44 156 SER A N 1
ATOM 1264 C CA . SER A 1 156 ? -18.325 -9.780 2.532 1.00 97.44 156 SER A CA 1
ATOM 1265 C C . SER A 1 156 ? -17.413 -10.160 1.369 1.00 97.44 156 SER A C 1
ATOM 1267 O O . SER A 1 156 ? -16.795 -11.225 1.397 1.00 97.44 156 SER A O 1
ATOM 1269 N N . GLN A 1 157 ? -17.243 -9.260 0.393 1.00 97.12 157 GLN A N 1
ATOM 1270 C CA . GLN A 1 157 ? -16.340 -9.520 -0.729 1.00 97.12 157 GLN A CA 1
ATOM 1271 C C . GLN A 1 157 ? -14.882 -9.625 -0.276 1.00 97.12 157 GLN A C 1
ATOM 1273 O O . GLN A 1 157 ? -14.134 -10.444 -0.808 1.00 97.12 157 GLN A O 1
ATOM 1278 N N . ALA A 1 158 ? -14.458 -8.834 0.716 1.00 97.88 158 ALA A N 1
ATOM 1279 C CA . ALA A 1 158 ? -13.111 -8.938 1.274 1.00 97.88 158 ALA A CA 1
ATOM 1280 C C . ALA A 1 158 ? -12.819 -10.353 1.812 1.00 97.88 158 ALA A C 1
ATOM 1282 O O . ALA A 1 158 ? -11.770 -10.927 1.509 1.00 97.88 158 ALA A O 1
ATOM 1283 N N . ASN A 1 159 ? -13.762 -10.946 2.548 1.00 97.88 159 ASN A N 1
ATOM 1284 C CA . ASN A 1 159 ? -13.642 -12.314 3.049 1.00 97.88 159 ASN A CA 1
ATOM 1285 C C . ASN A 1 159 ? -13.606 -13.348 1.909 1.00 97.88 159 ASN A C 1
ATOM 1287 O O . ASN A 1 159 ? -12.759 -14.243 1.924 1.00 97.88 159 ASN A O 1
ATOM 1291 N N . GLU A 1 160 ? -14.458 -13.210 0.889 1.00 98.00 160 GLU A N 1
ATOM 1292 C CA . GLU A 1 160 ? -14.442 -14.090 -0.290 1.00 98.00 160 GLU A CA 1
ATOM 1293 C C . GLU A 1 160 ? -13.112 -14.022 -1.054 1.00 98.00 160 GLU A C 1
ATOM 1295 O O . GLU A 1 160 ? -12.562 -15.054 -1.448 1.00 98.00 160 GLU A O 1
ATOM 1300 N N . ILE A 1 161 ? -12.547 -12.823 -1.226 1.00 97.56 161 ILE A N 1
ATOM 1301 C CA . ILE A 1 161 ? -11.225 -12.630 -1.838 1.00 97.56 161 ILE A CA 1
ATOM 1302 C C . ILE A 1 161 ? -10.147 -13.314 -1.002 1.00 97.56 161 ILE A C 1
ATOM 1304 O O . ILE A 1 161 ? -9.296 -14.011 -1.552 1.00 97.56 161 ILE A O 1
ATOM 1308 N N . PHE A 1 162 ? -10.170 -13.138 0.320 1.00 97.81 162 PHE A N 1
ATOM 1309 C CA . PHE A 1 162 ? -9.170 -13.748 1.190 1.00 97.81 162 PHE A CA 1
ATOM 1310 C 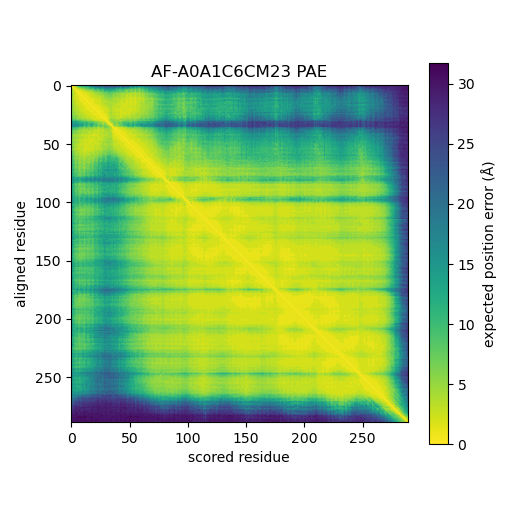C . PHE A 1 162 ? -9.187 -15.278 1.096 1.00 97.81 162 PHE A C 1
ATOM 1312 O O . PHE A 1 162 ? -8.130 -15.892 0.949 1.00 97.81 162 PHE A O 1
ATOM 1319 N N . VAL A 1 163 ? -10.378 -15.885 1.104 1.00 97.56 163 VAL A N 1
ATOM 1320 C CA . VAL A 1 163 ? -10.546 -17.341 0.975 1.00 97.56 163 VAL A CA 1
ATOM 1321 C C . VAL A 1 163 ? -10.132 -17.829 -0.413 1.00 97.56 163 VAL A C 1
ATOM 1323 O O . VAL A 1 163 ? -9.348 -18.769 -0.528 1.00 97.56 163 VAL A O 1
ATOM 1326 N N . SER A 1 164 ? -10.620 -17.188 -1.476 1.00 97.19 164 SER A N 1
ATOM 1327 C CA . SER A 1 164 ? -10.355 -17.620 -2.856 1.00 97.19 164 SER A CA 1
ATOM 1328 C C . SER A 1 164 ? -8.893 -17.434 -3.278 1.00 97.19 164 SER A C 1
ATOM 1330 O O . SER A 1 164 ? -8.382 -18.204 -4.093 1.00 97.19 164 SER A O 1
ATOM 1332 N N . ALA A 1 165 ? -8.199 -16.448 -2.705 1.00 96.94 165 ALA A N 1
ATOM 1333 C CA . ALA A 1 165 ? -6.820 -16.103 -3.037 1.00 96.94 165 ALA A CA 1
ATOM 1334 C C . ALA A 1 165 ? -5.810 -16.397 -1.910 1.00 96.94 165 ALA A C 1
ATOM 1336 O O . ALA A 1 165 ? -4.686 -15.889 -1.949 1.00 96.94 165 ALA A O 1
ATOM 1337 N N . GLU A 1 166 ? -6.158 -17.246 -0.936 1.00 96.69 166 GLU A N 1
ATOM 1338 C CA . GLU A 1 166 ? -5.360 -17.513 0.276 1.00 96.69 166 GLU A CA 1
ATOM 1339 C C . GLU A 1 166 ? -3.883 -17.840 -0.029 1.00 96.69 166 GLU A C 1
ATOM 1341 O O . GLU A 1 166 ? -2.960 -17.348 0.627 1.00 96.69 166 GLU A O 1
ATOM 1346 N N . HIS A 1 167 ? -3.638 -18.630 -1.079 1.00 97.25 167 HIS A N 1
ATOM 1347 C CA . HIS A 1 167 ? -2.292 -19.000 -1.519 1.00 97.25 167 HIS A CA 1
ATOM 1348 C C . HIS A 1 167 ? -1.407 -17.782 -1.851 1.00 97.25 167 HIS A C 1
ATOM 1350 O O . HIS A 1 167 ? -0.213 -17.794 -1.546 1.00 97.25 167 HIS A O 1
ATOM 1356 N N . TYR A 1 168 ? -1.961 -16.715 -2.436 1.00 97.56 168 TYR A N 1
ATOM 1357 C CA . TYR A 1 168 ? -1.200 -15.506 -2.770 1.00 97.56 168 TYR A CA 1
ATOM 1358 C C . TYR A 1 168 ? -0.771 -14.739 -1.521 1.00 97.56 168 TYR A C 1
ATOM 1360 O O . TYR A 1 168 ? 0.363 -14.259 -1.456 1.00 97.56 168 TYR A O 1
ATOM 1368 N N . PHE A 1 169 ? -1.635 -14.687 -0.504 1.00 97.38 169 PHE A N 1
ATOM 1369 C CA . PHE A 1 169 ? -1.301 -14.100 0.791 1.00 97.38 169 PHE A CA 1
ATOM 1370 C C . PHE A 1 169 ? -0.240 -14.932 1.510 1.00 97.38 169 PHE A C 1
ATOM 1372 O O . PHE A 1 169 ? 0.802 -14.400 1.884 1.00 97.38 169 PHE A O 1
ATOM 1379 N N . LYS A 1 170 ? -0.422 -16.257 1.604 1.00 96.50 170 LYS A N 1
ATOM 1380 C CA . LYS A 1 170 ? 0.582 -17.167 2.186 1.00 96.50 170 LYS A CA 1
ATOM 1381 C C . LYS A 1 170 ? 1.944 -17.012 1.512 1.00 96.50 170 LYS A C 1
ATOM 1383 O O . LYS A 1 170 ? 2.956 -16.884 2.196 1.00 96.50 170 LYS A O 1
ATOM 1388 N N . ARG A 1 171 ? 1.975 -16.960 0.177 1.00 96.19 171 ARG A N 1
ATOM 1389 C CA . ARG A 1 171 ? 3.205 -16.739 -0.595 1.00 96.19 171 ARG A CA 1
ATOM 1390 C C . ARG A 1 171 ? 3.811 -15.361 -0.333 1.00 96.19 171 ARG A C 1
ATOM 1392 O O . ARG A 1 171 ? 5.028 -15.258 -0.212 1.00 96.19 171 ARG A O 1
ATOM 1399 N N . GLY A 1 172 ? 2.997 -14.310 -0.262 1.00 93.56 172 GLY A N 1
ATOM 1400 C CA . GLY A 1 172 ? 3.467 -12.948 -0.002 1.00 93.56 172 GLY A CA 1
ATOM 1401 C C . GLY A 1 172 ? 4.037 -12.761 1.404 1.00 93.56 172 GLY A C 1
ATOM 1402 O O . GLY A 1 172 ? 5.032 -12.059 1.566 1.00 93.56 172 GLY A O 1
ATOM 1403 N N . LEU A 1 173 ? 3.496 -13.462 2.402 1.00 94.75 173 LEU A N 1
ATOM 1404 C CA . LEU A 1 173 ? 4.007 -13.442 3.774 1.00 94.75 173 LEU A CA 1
ATOM 1405 C C . LEU A 1 173 ? 5.411 -14.049 3.920 1.00 94.75 173 LEU A C 1
ATOM 1407 O O . LEU A 1 173 ? 6.103 -13.722 4.881 1.00 94.75 173 LEU A O 1
ATOM 1411 N N . LEU A 1 174 ? 5.861 -14.872 2.967 1.00 92.94 174 LEU A N 1
ATOM 1412 C CA . LEU A 1 174 ? 7.232 -15.400 2.937 1.00 92.94 174 LEU A CA 1
ATOM 1413 C C . LEU A 1 174 ? 8.271 -14.352 2.492 1.00 92.94 174 LEU A C 1
ATOM 1415 O O . LEU A 1 174 ? 9.472 -14.569 2.669 1.00 92.94 174 LEU A O 1
ATOM 1419 N N . ASP A 1 175 ? 7.842 -13.227 1.907 1.00 88.44 175 ASP A N 1
ATOM 1420 C CA . ASP A 1 175 ? 8.743 -12.130 1.555 1.00 88.44 175 ASP A CA 1
ATOM 1421 C C . ASP A 1 175 ? 9.197 -11.382 2.821 1.00 88.44 175 ASP A C 1
ATOM 1423 O O . ASP A 1 175 ? 8.449 -11.191 3.775 1.00 88.44 175 ASP A O 1
ATOM 1427 N N . LYS A 1 176 ? 10.440 -10.895 2.816 1.00 82.06 176 LYS A N 1
ATOM 1428 C CA . LYS A 1 176 ? 10.975 -10.015 3.864 1.00 82.06 176 LYS A CA 1
ATOM 1429 C C . LYS A 1 176 ? 10.383 -8.602 3.811 1.00 82.06 176 LYS A C 1
ATOM 1431 O O . LYS A 1 176 ? 10.650 -7.819 4.719 1.00 82.06 176 LYS A O 1
ATOM 1436 N N . ARG A 1 177 ? 9.702 -8.247 2.718 1.00 88.94 177 ARG A N 1
ATOM 1437 C CA . ARG A 1 177 ? 9.020 -6.965 2.495 1.00 88.94 177 ARG A CA 1
ATOM 1438 C C . ARG A 1 177 ? 7.521 -7.191 2.357 1.00 88.94 177 ARG A C 1
ATOM 1440 O O . ARG A 1 177 ? 6.963 -7.142 1.265 1.00 88.94 177 ARG A O 1
ATOM 1447 N N . ASN A 1 178 ? 6.915 -7.555 3.474 1.00 93.44 178 ASN A N 1
ATOM 1448 C CA . ASN A 1 178 ? 5.523 -7.974 3.568 1.00 93.44 178 ASN A CA 1
ATOM 1449 C C . ASN A 1 178 ? 4.711 -7.058 4.500 1.00 93.44 178 ASN A C 1
ATOM 1451 O O . ASN A 1 178 ? 3.580 -7.402 4.838 1.00 93.44 178 ASN A O 1
ATOM 1455 N N . GLY A 1 179 ? 5.261 -5.907 4.916 1.00 96.38 179 GLY A N 1
ATOM 1456 C CA . GLY A 1 179 ? 4.631 -5.028 5.903 1.00 96.38 179 GLY A CA 1
ATOM 1457 C C . GLY A 1 179 ? 3.218 -4.600 5.507 1.00 96.38 179 GLY A C 1
ATOM 1458 O O . GLY A 1 179 ? 2.291 -4.730 6.303 1.00 96.38 179 GLY A O 1
ATOM 1459 N N . GLN A 1 180 ? 3.024 -4.172 4.256 1.00 95.69 180 GLN A N 1
ATOM 1460 C CA . GLN A 1 180 ? 1.699 -3.768 3.773 1.00 95.69 180 GLN A CA 1
ATOM 1461 C C . GLN A 1 180 ? 0.710 -4.942 3.742 1.00 95.69 180 GLN A C 1
ATOM 1463 O O . GLN A 1 180 ? -0.453 -4.772 4.088 1.00 95.69 180 GLN A O 1
ATOM 1468 N N . MET A 1 181 ? 1.168 -6.141 3.372 1.00 96.81 181 MET A N 1
ATOM 1469 C CA . MET A 1 181 ? 0.319 -7.332 3.358 1.00 96.81 181 MET A CA 1
ATOM 1470 C C . MET A 1 181 ? -0.111 -7.736 4.769 1.00 96.81 181 MET A C 1
ATOM 1472 O O . MET A 1 181 ? -1.289 -7.998 4.987 1.00 96.81 181 MET A O 1
ATOM 1476 N N . LEU A 1 182 ? 0.818 -7.734 5.730 1.00 98.19 182 LEU A N 1
ATOM 1477 C CA . LEU A 1 182 ? 0.509 -7.970 7.142 1.00 98.19 182 LEU A CA 1
ATOM 1478 C C . LEU A 1 182 ? -0.505 -6.950 7.664 1.00 98.19 182 LEU A C 1
ATOM 1480 O O . LEU A 1 182 ? -1.458 -7.330 8.333 1.00 98.19 182 LEU A O 1
ATOM 1484 N N . PHE A 1 183 ? -0.339 -5.675 7.313 1.00 98.31 183 PHE A N 1
ATOM 1485 C CA . PHE A 1 183 ? -1.286 -4.631 7.686 1.00 98.31 183 PHE A CA 1
ATOM 1486 C C . PHE A 1 183 ? -2.680 -4.868 7.090 1.00 98.31 183 PHE A C 1
ATOM 1488 O O . PHE A 1 183 ? -3.666 -4.809 7.819 1.00 98.31 183 PHE A O 1
ATOM 1495 N N . THR A 1 184 ? -2.778 -5.212 5.803 1.00 98.31 184 THR A N 1
ATOM 1496 C CA . THR A 1 184 ? -4.061 -5.536 5.155 1.00 98.31 184 THR A CA 1
ATOM 1497 C C . THR A 1 184 ? -4.753 -6.738 5.806 1.00 98.31 184 THR A C 1
ATOM 1499 O O . THR A 1 184 ? -5.964 -6.705 6.007 1.00 98.31 184 THR A O 1
ATOM 1502 N N . LEU A 1 185 ? -4.007 -7.782 6.184 1.00 98.44 185 LEU A N 1
ATOM 1503 C CA . LEU A 1 185 ? -4.568 -8.917 6.928 1.00 98.44 185 LEU A CA 1
ATOM 1504 C C . LEU A 1 185 ? -4.994 -8.522 8.349 1.00 98.44 185 LEU A C 1
ATOM 1506 O O . LEU A 1 185 ? -6.031 -8.973 8.822 1.00 98.44 185 LEU A O 1
ATOM 1510 N N . GLY A 1 186 ? -4.256 -7.625 9.006 1.00 98.50 186 GLY A N 1
ATOM 1511 C CA . GLY A 1 186 ? -4.674 -7.047 10.284 1.00 98.50 186 GLY A CA 1
ATOM 1512 C C . GLY A 1 186 ? -5.993 -6.283 10.177 1.00 98.50 186 GLY A C 1
ATOM 1513 O O . GLY A 1 186 ? -6.854 -6.433 11.039 1.00 98.50 186 GLY A O 1
ATOM 1514 N N . LEU A 1 187 ? -6.198 -5.532 9.089 1.00 98.50 187 LEU A N 1
ATOM 1515 C CA . LEU A 1 187 ? -7.478 -4.877 8.811 1.00 98.50 187 LEU A CA 1
ATOM 1516 C C . LEU A 1 187 ? -8.605 -5.881 8.580 1.00 98.50 187 LEU A C 1
ATOM 1518 O O . LEU A 1 187 ? -9.702 -5.676 9.086 1.00 98.50 187 LEU A O 1
ATOM 1522 N N . LEU A 1 188 ? -8.345 -6.970 7.853 1.00 98.56 188 LEU A N 1
ATOM 1523 C CA . LEU A 1 188 ? -9.333 -8.030 7.660 1.00 98.56 188 LEU A CA 1
ATOM 1524 C C . LEU A 1 188 ? -9.809 -8.600 9.005 1.00 98.56 188 LEU A C 1
ATOM 1526 O O . LEU A 1 188 ? -11.009 -8.743 9.218 1.00 98.56 188 LEU A O 1
ATOM 1530 N N . GLU A 1 189 ? -8.890 -8.895 9.924 1.00 98.50 189 GLU A N 1
ATOM 1531 C CA . GLU A 1 189 ? -9.250 -9.375 11.264 1.00 98.50 189 GLU A CA 1
ATOM 1532 C C . GLU A 1 189 ? -9.972 -8.298 12.087 1.00 98.50 189 GLU A C 1
ATOM 1534 O O . GLU A 1 189 ? -10.940 -8.606 12.778 1.00 98.50 189 GLU A O 1
ATOM 1539 N N . TYR A 1 190 ? -9.548 -7.034 11.984 1.00 98.50 190 TYR A N 1
ATOM 1540 C CA . TYR A 1 190 ? -10.194 -5.903 12.658 1.00 98.50 190 TYR A CA 1
ATOM 1541 C C . TYR A 1 190 ? -11.660 -5.750 12.239 1.00 98.50 190 TYR A C 1
ATOM 1543 O O . TYR A 1 190 ? -12.538 -5.689 13.096 1.00 98.50 190 TYR A O 1
ATOM 1551 N N . PHE A 1 191 ? -11.940 -5.748 10.933 1.00 97.94 191 PHE A N 1
ATOM 1552 C CA . PHE A 1 191 ? -13.306 -5.618 10.416 1.00 97.94 191 PHE A CA 1
ATOM 1553 C C . PHE A 1 191 ? -14.177 -6.853 10.675 1.00 97.94 191 PHE A C 1
ATOM 1555 O O . PHE A 1 191 ? -15.398 -6.745 10.664 1.00 97.94 191 PHE A O 1
ATOM 1562 N N . ASN A 1 192 ? -13.566 -8.009 10.940 1.00 97.81 192 ASN A N 1
ATOM 1563 C CA . ASN A 1 192 ? -14.254 -9.207 11.421 1.00 97.81 192 ASN A CA 1
ATOM 1564 C C . ASN A 1 192 ? -14.328 -9.272 12.964 1.00 97.81 192 ASN A C 1
ATOM 1566 O O . ASN A 1 192 ? -14.603 -10.338 13.512 1.00 97.81 192 ASN A O 1
ATOM 1570 N N . GLU A 1 193 ? -14.043 -8.166 13.665 1.00 97.69 193 GLU A N 1
ATOM 1571 C CA . GLU A 1 193 ? -14.093 -8.022 15.131 1.00 97.69 193 GLU A CA 1
ATOM 1572 C C . GLU A 1 193 ? -13.159 -8.970 15.909 1.00 97.69 193 GLU A C 1
ATOM 1574 O O . GLU A 1 193 ? -13.291 -9.187 17.115 1.00 97.69 193 GLU A O 1
ATOM 1579 N N . ARG A 1 194 ? -12.137 -9.517 15.245 1.00 98.19 194 ARG A N 1
ATOM 1580 C CA . ARG A 1 194 ? -11.119 -10.390 15.849 1.00 98.19 194 ARG A CA 1
ATOM 1581 C C . ARG A 1 194 ? -9.924 -9.564 16.308 1.00 98.19 194 ARG A C 1
ATOM 1583 O O . ARG A 1 194 ? -8.793 -9.731 15.847 1.00 98.19 194 ARG A O 1
ATOM 1590 N N . PHE A 1 195 ? -10.179 -8.656 17.246 1.00 98.19 195 PHE A N 1
ATOM 1591 C CA . PHE A 1 195 ? -9.236 -7.608 17.649 1.00 98.19 195 PHE A CA 1
ATOM 1592 C C . PHE A 1 195 ? -7.877 -8.136 18.139 1.00 98.19 195 PHE A C 1
ATOM 1594 O O . PHE A 1 195 ? -6.840 -7.573 17.792 1.00 98.19 195 PHE A O 1
ATOM 1601 N N . GLU A 1 196 ? -7.837 -9.252 18.874 1.00 97.50 196 GLU A N 1
ATOM 1602 C CA . GLU A 1 196 ? -6.566 -9.845 19.323 1.00 97.50 196 GLU A CA 1
ATOM 1603 C C . GLU A 1 196 ? -5.701 -10.345 18.158 1.00 97.50 196 GLU A C 1
ATOM 1605 O O . GLU A 1 196 ? -4.475 -10.208 18.178 1.00 97.50 196 GLU A O 1
ATOM 1610 N N . ALA A 1 197 ? -6.329 -10.931 17.135 1.00 98.12 197 ALA A N 1
ATOM 1611 C CA . ALA A 1 197 ? -5.634 -11.384 15.936 1.00 98.12 197 ALA A CA 1
ATOM 1612 C C . ALA A 1 197 ? -5.151 -10.187 15.107 1.00 98.12 197 ALA A C 1
ATOM 1614 O O . ALA A 1 197 ? -3.996 -10.167 14.677 1.00 98.12 197 ALA A O 1
ATOM 1615 N N . ALA A 1 198 ? -5.991 -9.157 14.968 1.00 98.62 198 ALA A N 1
ATOM 1616 C CA . ALA A 1 198 ? -5.644 -7.915 14.285 1.00 98.62 198 ALA A CA 1
ATOM 1617 C C . ALA A 1 198 ? -4.384 -7.264 14.882 1.00 98.62 198 ALA A C 1
ATOM 1619 O O . ALA A 1 198 ? -3.439 -6.957 14.154 1.00 98.62 198 ALA A O 1
ATOM 1620 N N . VAL A 1 199 ? -4.310 -7.142 16.215 1.00 98.44 199 VAL A N 1
ATOM 1621 C CA . VAL A 1 199 ? -3.140 -6.574 16.910 1.00 98.44 199 VAL A CA 1
ATOM 1622 C C . VAL A 1 199 ? -1.858 -7.356 16.604 1.00 98.44 199 VAL A C 1
ATOM 1624 O O . VAL A 1 199 ? -0.826 -6.740 16.338 1.00 98.44 199 VAL A O 1
ATOM 1627 N N . LYS A 1 200 ? -1.905 -8.696 16.554 1.00 98.31 200 LYS A N 1
ATOM 1628 C CA . LYS A 1 200 ? -0.731 -9.526 16.206 1.00 98.31 200 LYS A CA 1
ATOM 1629 C C . LYS A 1 200 ? -0.225 -9.252 14.787 1.00 98.31 200 LYS A C 1
ATOM 1631 O O . LYS A 1 200 ? 0.989 -9.214 14.558 1.00 98.31 200 LYS A O 1
ATOM 1636 N N . PHE A 1 201 ? -1.137 -9.054 13.837 1.00 98.38 201 PHE A N 1
ATOM 1637 C CA . PHE A 1 201 ? -0.780 -8.679 12.471 1.00 98.38 201 PHE A CA 1
ATOM 1638 C C . PHE A 1 201 ? -0.174 -7.277 12.407 1.00 98.38 201 PHE A C 1
ATOM 1640 O O . PHE A 1 201 ? 0.871 -7.109 11.778 1.00 98.38 201 PHE A O 1
ATOM 1647 N N . PHE A 1 202 ? -0.754 -6.295 13.102 1.00 98.56 202 PHE A N 1
ATOM 1648 C CA . PHE A 1 202 ? -0.211 -4.935 13.159 1.00 98.56 202 PHE A CA 1
ATOM 1649 C C . PHE A 1 202 ? 1.174 -4.881 13.816 1.00 98.56 202 PHE A C 1
ATOM 1651 O O . PHE A 1 202 ? 2.078 -4.250 13.273 1.00 98.56 202 PHE A O 1
ATOM 1658 N N . ASP A 1 203 ? 1.393 -5.615 14.910 1.00 97.94 203 ASP A N 1
ATOM 1659 C CA . ASP A 1 203 ? 2.714 -5.741 15.541 1.00 97.94 203 ASP A CA 1
ATOM 1660 C C . ASP A 1 203 ? 3.755 -6.346 14.591 1.00 97.94 203 ASP A C 1
ATOM 1662 O O . ASP A 1 203 ? 4.927 -5.960 14.596 1.00 97.94 203 ASP A O 1
ATOM 1666 N N . SER A 1 204 ? 3.340 -7.322 13.782 1.00 97.12 204 SER A N 1
ATOM 1667 C CA . SER A 1 204 ? 4.209 -7.955 12.789 1.00 97.12 204 SER A CA 1
ATOM 1668 C C . SER A 1 204 ? 4.503 -7.008 11.623 1.00 97.12 204 SER A C 1
ATOM 1670 O O . SER A 1 204 ? 5.643 -6.940 11.162 1.00 97.12 204 SER A O 1
ATOM 1672 N N . ALA A 1 205 ? 3.500 -6.248 11.173 1.00 97.56 205 ALA A N 1
ATOM 1673 C CA . ALA A 1 205 ? 3.634 -5.250 10.118 1.00 97.56 205 ALA A CA 1
ATOM 1674 C C . ALA A 1 205 ? 4.607 -4.135 10.522 1.00 97.56 205 ALA A C 1
ATOM 1676 O O . ALA A 1 205 ? 5.503 -3.805 9.750 1.00 97.56 205 ALA A O 1
ATOM 1677 N N . GLU A 1 206 ? 4.498 -3.616 11.749 1.00 95.88 206 GLU A N 1
ATOM 1678 C CA . GLU A 1 206 ? 5.367 -2.558 12.286 1.00 95.88 206 GLU A CA 1
ATOM 1679 C C . GLU A 1 206 ? 6.848 -2.976 12.323 1.00 95.88 206 GLU A C 1
ATOM 1681 O O . GLU A 1 206 ? 7.745 -2.179 12.032 1.00 95.88 206 GLU A O 1
ATOM 1686 N N . LYS A 1 207 ? 7.101 -4.250 12.644 1.00 94.31 207 LYS A N 1
ATOM 1687 C CA . LYS A 1 207 ? 8.442 -4.851 12.713 1.00 94.31 207 LYS A CA 1
ATOM 1688 C C . LYS A 1 207 ? 8.992 -5.260 11.346 1.00 94.31 207 LYS A C 1
ATOM 1690 O O . LYS A 1 207 ? 10.154 -5.669 11.263 1.00 94.31 207 LYS A O 1
ATOM 1695 N N . SER A 1 208 ? 8.189 -5.178 10.284 1.00 94.62 208 SER A N 1
ATOM 1696 C CA . SER A 1 208 ? 8.629 -5.576 8.952 1.00 94.62 208 SER A CA 1
ATOM 1697 C C . SER A 1 208 ? 9.717 -4.643 8.418 1.00 94.62 208 SER A C 1
ATOM 1699 O O . SER A 1 208 ? 9.801 -3.458 8.749 1.00 94.62 208 SER A O 1
ATOM 1701 N N . ARG A 1 209 ? 10.601 -5.186 7.575 1.00 91.25 209 ARG A N 1
ATOM 1702 C CA . ARG A 1 209 ? 11.808 -4.480 7.117 1.00 91.25 209 ARG A CA 1
ATOM 1703 C C . ARG A 1 209 ? 11.483 -3.256 6.260 1.00 91.25 209 ARG A C 1
ATOM 1705 O O . ARG A 1 209 ? 12.294 -2.335 6.173 1.00 91.25 209 ARG A O 1
ATOM 1712 N N . ASP A 1 210 ? 10.357 -3.292 5.567 1.00 92.12 210 ASP A N 1
ATOM 1713 C CA . ASP A 1 210 ? 9.858 -2.235 4.695 1.00 92.12 210 ASP A CA 1
ATOM 1714 C C . ASP A 1 210 ? 8.864 -1.292 5.383 1.00 92.12 210 ASP A C 1
ATOM 1716 O O . ASP A 1 210 ? 8.358 -0.391 4.721 1.00 92.12 210 ASP A O 1
ATOM 1720 N N . ALA A 1 211 ? 8.624 -1.444 6.690 1.00 93.12 211 ALA A N 1
ATOM 1721 C CA . ALA A 1 211 ? 7.720 -0.571 7.427 1.00 93.12 211 ALA A CA 1
ATOM 1722 C C . ALA A 1 211 ? 8.291 0.844 7.572 1.00 93.12 211 ALA A C 1
ATOM 1724 O O . ALA A 1 211 ? 9.229 1.083 8.346 1.00 93.12 211 ALA A O 1
ATOM 1725 N N . ASP A 1 212 ? 7.698 1.777 6.831 1.00 93.62 212 ASP A N 1
ATOM 1726 C CA . ASP A 1 212 ? 7.976 3.204 6.911 1.00 93.62 212 ASP A CA 1
ATOM 1727 C C . ASP A 1 212 ? 7.156 3.894 8.016 1.00 93.62 212 ASP A C 1
ATOM 1729 O O . ASP A 1 212 ? 6.369 3.272 8.734 1.00 93.62 212 ASP A O 1
ATOM 1733 N N . LYS A 1 213 ? 7.380 5.202 8.193 1.00 94.44 213 LYS A N 1
ATOM 1734 C CA . LYS A 1 213 ? 6.701 5.999 9.226 1.00 94.44 213 LYS A CA 1
ATOM 1735 C C . LYS A 1 213 ? 5.176 5.946 9.061 1.00 94.44 213 LYS A C 1
ATOM 1737 O O . LYS A 1 213 ? 4.465 5.805 10.053 1.00 94.44 213 LYS A O 1
ATOM 1742 N N . THR A 1 214 ? 4.697 6.010 7.818 1.00 93.81 214 THR A N 1
ATOM 1743 C CA . THR A 1 214 ? 3.272 5.997 7.476 1.00 93.81 214 THR A CA 1
ATOM 1744 C C . THR A 1 214 ? 2.627 4.670 7.866 1.00 93.81 214 THR A C 1
ATOM 1746 O O . THR A 1 214 ? 1.616 4.673 8.568 1.00 93.81 214 THR A O 1
ATOM 1749 N N . LEU A 1 215 ? 3.234 3.536 7.498 1.00 95.50 215 LEU A N 1
ATOM 1750 C CA . LEU A 1 215 ? 2.720 2.213 7.845 1.00 95.50 215 LEU A CA 1
ATOM 1751 C C . LEU A 1 215 ? 2.684 1.998 9.360 1.00 95.50 215 LEU A C 1
ATOM 1753 O O . LEU A 1 215 ? 1.682 1.518 9.886 1.00 95.50 215 LEU A O 1
ATOM 1757 N N . ARG A 1 216 ? 3.749 2.385 10.073 1.00 96.88 216 ARG A N 1
ATOM 1758 C CA . ARG A 1 216 ? 3.811 2.261 11.540 1.00 96.88 216 ARG A CA 1
ATOM 1759 C C . ARG A 1 216 ? 2.751 3.113 12.231 1.00 96.88 216 ARG A C 1
ATOM 1761 O O . ARG A 1 216 ? 2.110 2.639 13.162 1.00 96.88 216 ARG A O 1
ATOM 1768 N N . CYS A 1 217 ? 2.531 4.339 11.749 1.00 97.00 217 CYS A N 1
ATOM 1769 C CA . CYS A 1 217 ? 1.459 5.196 12.249 1.00 97.00 217 CYS A CA 1
ATOM 1770 C C . CYS A 1 217 ? 0.094 4.522 12.079 1.00 97.00 217 CYS A C 1
ATOM 1772 O O . CYS A 1 217 ? -0.676 4.453 13.032 1.00 97.00 217 CYS A O 1
ATOM 1774 N N . ASN A 1 218 ? -0.187 3.975 10.892 1.00 96.44 218 ASN A N 1
ATOM 1775 C CA . ASN A 1 218 ? -1.449 3.287 10.627 1.00 96.44 218 ASN A CA 1
ATOM 1776 C C . ASN A 1 218 ? -1.621 2.046 11.518 1.00 96.44 218 ASN A C 1
ATOM 1778 O O . ASN A 1 218 ? -2.711 1.820 12.035 1.00 96.44 218 ASN A O 1
ATOM 1782 N N . CYS A 1 219 ? -0.557 1.268 11.744 1.00 98.00 219 CYS A N 1
ATOM 1783 C CA . CYS A 1 219 ? -0.593 0.127 12.662 1.00 98.00 219 CYS A CA 1
ATOM 1784 C C . CYS A 1 219 ? -0.975 0.561 14.084 1.00 98.00 219 CYS A C 1
ATOM 1786 O O . CYS A 1 219 ? -1.858 -0.043 14.684 1.00 98.00 219 CYS A O 1
ATOM 1788 N N . GLU A 1 220 ? -0.354 1.618 14.617 1.00 98.00 220 GLU A N 1
ATOM 1789 C CA . GLU A 1 220 ? -0.669 2.109 15.965 1.00 98.00 220 GLU A CA 1
ATOM 1790 C C . GLU A 1 220 ? -2.077 2.720 16.058 1.00 98.00 220 GLU A C 1
ATOM 1792 O O . GLU A 1 220 ? -2.759 2.498 17.056 1.00 98.00 220 GLU A O 1
ATOM 1797 N N . LEU A 1 221 ? -2.569 3.400 15.013 1.00 97.69 221 LEU A N 1
ATOM 1798 C CA . LEU A 1 221 ? -3.955 3.889 14.970 1.00 97.69 221 LEU A CA 1
ATOM 1799 C C . LEU A 1 221 ? -4.963 2.738 15.100 1.00 97.69 221 LEU A C 1
ATOM 1801 O O . LEU A 1 221 ? -5.810 2.761 15.992 1.00 97.69 221 LEU A O 1
ATOM 1805 N N . TYR A 1 222 ? 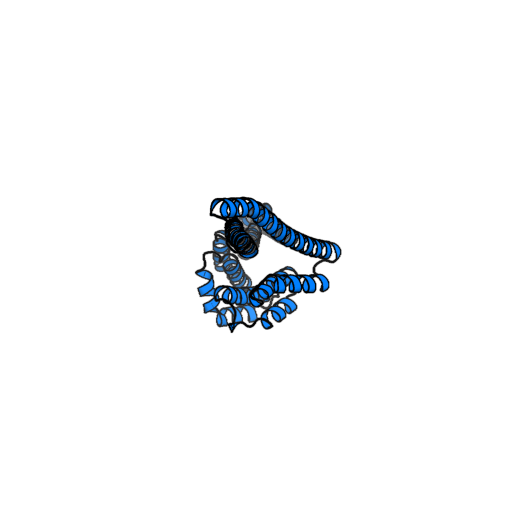-4.834 1.700 14.268 1.00 98.12 222 TYR A N 1
ATOM 1806 C CA . TYR A 1 222 ? -5.756 0.561 14.308 1.00 98.12 222 TYR A CA 1
ATOM 1807 C C . TYR A 1 222 ? -5.576 -0.315 15.552 1.00 98.12 222 TYR A C 1
ATOM 1809 O O . TYR A 1 222 ? -6.561 -0.834 16.069 1.00 98.12 222 TYR A O 1
ATOM 1817 N N . LYS A 1 223 ? -4.362 -0.436 16.108 1.00 98.38 223 LYS A N 1
ATOM 1818 C CA . LYS A 1 223 ? -4.170 -1.053 17.433 1.00 98.38 223 LYS A CA 1
ATOM 1819 C C . LYS A 1 223 ? -4.912 -0.282 18.521 1.00 98.38 223 LYS A C 1
ATOM 1821 O O . LYS A 1 223 ? -5.561 -0.901 19.359 1.00 98.38 223 LYS A O 1
ATOM 1826 N N . GLY A 1 224 ? -4.856 1.050 18.489 1.00 97.69 224 GLY A N 1
ATOM 1827 C CA . GLY A 1 224 ? -5.620 1.901 19.396 1.00 97.69 224 GLY A CA 1
ATOM 1828 C C . GLY A 1 224 ? -7.123 1.634 19.312 1.00 97.69 224 GLY A C 1
ATOM 1829 O O . GLY A 1 224 ? -7.768 1.466 20.345 1.00 97.69 224 GLY A O 1
ATOM 1830 N N . GLU A 1 225 ? -7.663 1.523 18.096 1.00 97.56 225 GLU A N 1
ATOM 1831 C CA . GLU A 1 225 ? -9.070 1.167 17.866 1.00 97.56 225 GLU A CA 1
ATOM 1832 C C . GLU A 1 225 ? -9.407 -0.248 18.375 1.00 97.56 225 GLU A C 1
ATOM 1834 O O . GLU A 1 225 ? -10.414 -0.418 19.064 1.00 97.56 225 GLU A O 1
ATOM 1839 N N . CYS A 1 226 ? -8.547 -1.247 18.137 1.00 98.06 226 CYS A N 1
ATOM 1840 C CA . CYS A 1 226 ? -8.705 -2.596 18.698 1.00 98.06 226 CYS A CA 1
ATOM 1841 C C . CYS A 1 226 ? -8.776 -2.576 20.232 1.00 98.06 226 CYS A C 1
ATOM 1843 O O . CYS A 1 226 ? -9.678 -3.171 20.821 1.00 98.06 226 CYS A O 1
ATOM 1845 N N . PHE A 1 227 ? -7.840 -1.887 20.889 1.00 97.94 227 PHE A N 1
ATOM 1846 C CA . PHE A 1 227 ? -7.799 -1.813 22.350 1.00 97.94 227 PHE A CA 1
ATOM 1847 C C . PHE A 1 227 ? -9.011 -1.078 22.922 1.00 97.94 227 PHE A C 1
ATOM 1849 O O . PHE A 1 227 ? -9.545 -1.489 23.952 1.00 97.94 227 PHE A O 1
ATOM 1856 N N . LEU A 1 228 ? -9.500 -0.036 22.242 1.00 95.50 228 LEU A N 1
ATOM 1857 C CA . LEU A 1 228 ? -10.753 0.615 22.619 1.00 95.50 228 LEU A CA 1
ATOM 1858 C C . LEU A 1 228 ? -11.941 -0.338 22.553 1.00 95.50 228 LEU A C 1
ATOM 1860 O O . LEU A 1 228 ? -12.728 -0.373 23.498 1.00 95.50 228 LEU A O 1
ATOM 1864 N N . ALA A 1 229 ? -12.062 -1.107 21.470 1.00 95.06 229 ALA A N 1
ATOM 1865 C CA . ALA A 1 229 ? -13.145 -2.070 21.302 1.00 95.06 229 ALA A CA 1
ATOM 1866 C C . ALA A 1 229 ? -13.118 -3.165 22.383 1.00 95.06 229 ALA A C 1
ATOM 1868 O O . ALA A 1 229 ? -14.164 -3.601 22.856 1.00 95.06 229 ALA A O 1
ATOM 1869 N N . GLN A 1 230 ? -11.923 -3.550 22.834 1.00 94.44 230 GLN A N 1
ATOM 1870 C CA . GLN A 1 230 ? -11.717 -4.502 23.930 1.00 94.44 230 GLN A CA 1
ATOM 1871 C C . GLN A 1 230 ? -11.920 -3.900 25.331 1.00 94.44 230 GLN A C 1
ATOM 1873 O O . GLN A 1 230 ? -11.940 -4.636 26.315 1.00 94.44 230 GLN A O 1
ATOM 1878 N N . GLY A 1 231 ? -12.052 -2.576 25.450 1.00 92.81 231 GLY A N 1
ATOM 1879 C CA . GLY A 1 231 ? -12.134 -1.895 26.742 1.00 92.81 231 GLY A CA 1
ATOM 1880 C C . GLY A 1 231 ? -10.791 -1.746 27.469 1.00 92.81 231 GLY A C 1
ATOM 1881 O O . GLY A 1 231 ? -10.778 -1.478 28.668 1.00 92.81 231 GLY A O 1
ATOM 1882 N N . ASP A 1 232 ? -9.660 -1.877 26.773 1.00 94.25 232 ASP A N 1
ATOM 1883 C CA . ASP A 1 232 ? -8.333 -1.572 27.314 1.00 94.25 232 ASP A CA 1
ATOM 1884 C C . ASP A 1 232 ? -7.943 -0.119 27.001 1.00 94.25 232 ASP A C 1
ATOM 1886 O O . ASP A 1 232 ? -7.159 0.189 26.097 1.00 94.25 232 ASP A O 1
ATOM 1890 N N . MET A 1 233 ? -8.491 0.818 27.780 1.00 93.06 233 MET A N 1
ATOM 1891 C CA . MET A 1 233 ? -8.236 2.251 27.592 1.00 93.06 233 MET A CA 1
ATOM 1892 C C . MET A 1 233 ? -6.763 2.625 27.798 1.00 93.06 233 MET A C 1
ATOM 1894 O O . MET A 1 233 ? -6.304 3.625 27.242 1.00 93.06 233 MET A O 1
ATOM 1898 N N . ARG A 1 234 ? -6.011 1.852 28.593 1.00 93.50 234 ARG A N 1
ATOM 1899 C CA . ARG A 1 234 ? -4.597 2.140 28.860 1.00 93.50 234 ARG A CA 1
ATOM 1900 C C . ARG A 1 234 ? -3.760 1.860 27.619 1.00 93.50 234 ARG A C 1
ATOM 1902 O O . ARG A 1 234 ? -2.981 2.726 27.216 1.00 93.50 234 ARG A O 1
ATOM 1909 N N . SER A 1 235 ? -3.943 0.693 27.006 1.00 96.38 235 SER A N 1
ATOM 1910 C CA . SER A 1 235 ? -3.249 0.336 25.767 1.00 96.38 235 SER A CA 1
ATOM 1911 C C . SER A 1 235 ? -3.725 1.192 24.595 1.00 96.38 235 SER A C 1
ATOM 1913 O O . SER A 1 235 ? -2.898 1.665 23.817 1.00 96.38 235 SER A O 1
ATOM 1915 N N . ALA A 1 236 ? -5.025 1.503 24.525 1.00 96.44 236 ALA A N 1
ATOM 1916 C CA . ALA A 1 236 ? -5.565 2.415 23.520 1.00 96.44 236 ALA A CA 1
ATOM 1917 C C . ALA A 1 236 ? -4.916 3.806 23.576 1.00 96.44 236 ALA A C 1
ATOM 1919 O O . ALA A 1 236 ? -4.484 4.338 22.552 1.00 96.44 236 ALA A O 1
ATOM 1920 N N . LYS A 1 237 ? -4.788 4.379 24.782 1.00 95.69 237 LYS A N 1
ATOM 1921 C CA . LYS A 1 237 ? -4.104 5.659 24.992 1.00 95.69 237 LYS A CA 1
ATOM 1922 C C . LYS A 1 237 ? -2.633 5.590 24.578 1.00 95.69 237 LYS A C 1
ATOM 1924 O O . LYS A 1 237 ? -2.165 6.479 23.875 1.00 95.69 237 LYS A O 1
ATOM 1929 N N . ALA A 1 238 ? -1.920 4.534 24.970 1.00 96.75 238 ALA A N 1
ATOM 1930 C CA . ALA A 1 238 ? -0.514 4.362 24.607 1.00 96.75 238 ALA A CA 1
ATOM 1931 C C . ALA A 1 238 ? -0.317 4.266 23.082 1.00 96.75 238 ALA A C 1
ATOM 1933 O O . ALA A 1 238 ? 0.609 4.868 22.538 1.00 96.75 238 ALA A O 1
ATOM 1934 N N . SER A 1 239 ? -1.198 3.552 22.378 1.00 97.00 239 SER A N 1
ATOM 1935 C CA . SER A 1 239 ? -1.186 3.491 20.913 1.00 97.00 239 SER A CA 1
ATOM 1936 C C . SER A 1 239 ? -1.502 4.846 20.271 1.00 97.00 239 SER A C 1
ATOM 1938 O O . SER A 1 239 ? -0.803 5.253 19.342 1.00 97.00 239 SER A O 1
ATOM 1940 N N . ALA A 1 240 ? -2.462 5.606 20.811 1.00 96.19 240 ALA A N 1
ATOM 1941 C CA . ALA A 1 240 ? -2.739 6.968 20.352 1.00 96.19 240 ALA A CA 1
ATOM 1942 C C . ALA A 1 240 ? -1.509 7.888 20.507 1.00 96.19 240 ALA A C 1
ATOM 1944 O O . ALA A 1 240 ? -1.113 8.547 19.549 1.00 96.19 240 ALA A O 1
ATOM 1945 N N . GLU A 1 241 ? -0.836 7.871 21.661 1.00 96.06 241 GLU A N 1
ATOM 1946 C CA . GLU A 1 241 ? 0.380 8.665 21.911 1.00 96.06 241 GLU A CA 1
ATOM 1947 C C . GLU A 1 241 ? 1.527 8.300 20.957 1.00 96.06 241 GLU A C 1
ATOM 1949 O O . GLU A 1 241 ? 2.190 9.180 20.402 1.00 96.06 241 GLU A O 1
ATOM 1954 N N . LYS A 1 242 ? 1.740 7.004 20.703 1.00 96.25 242 LYS A N 1
ATOM 1955 C CA . LYS A 1 242 ? 2.733 6.555 19.718 1.00 96.25 242 LYS A CA 1
ATOM 1956 C C . LYS A 1 242 ? 2.383 7.003 18.307 1.00 96.25 242 LYS A C 1
ATOM 1958 O O . LYS A 1 242 ? 3.259 7.478 17.587 1.00 96.25 242 LYS A O 1
ATOM 1963 N N . SER A 1 243 ? 1.119 6.866 17.906 1.00 94.81 243 SER A N 1
ATOM 1964 C CA . SER A 1 243 ? 0.679 7.310 16.584 1.00 94.81 243 SER A CA 1
ATOM 1965 C C . SER A 1 243 ? 0.842 8.824 16.419 1.00 94.81 243 SER A C 1
ATOM 1967 O O . SER A 1 243 ? 1.334 9.243 15.378 1.00 94.81 243 SER A O 1
ATOM 1969 N N . ALA A 1 244 ? 0.603 9.632 17.462 1.00 94.69 244 ALA A N 1
ATOM 1970 C CA . ALA A 1 244 ? 0.841 11.080 17.461 1.00 94.69 244 ALA A CA 1
ATOM 1971 C C . ALA A 1 244 ? 2.297 11.456 17.139 1.00 94.69 244 ALA A C 1
ATOM 1973 O O . ALA A 1 244 ? 2.542 12.395 16.385 1.00 94.69 244 ALA A O 1
ATOM 1974 N N . ALA A 1 245 ? 3.274 10.690 17.638 1.00 94.38 245 ALA A N 1
ATOM 1975 C CA . ALA A 1 245 ? 4.685 10.884 17.289 1.00 94.38 245 ALA A CA 1
ATOM 1976 C C . ALA A 1 245 ? 5.006 10.493 15.829 1.00 94.38 245 ALA A C 1
ATOM 1978 O O . ALA A 1 245 ? 6.018 10.919 15.259 1.00 94.38 245 ALA A O 1
ATOM 1979 N N . LEU A 1 246 ? 4.158 9.664 15.214 1.00 93.81 246 LEU A N 1
ATOM 1980 C CA . LEU A 1 246 ? 4.368 9.102 13.886 1.00 93.81 246 LEU A CA 1
ATOM 1981 C C . LEU A 1 246 ? 3.594 9.810 12.768 1.00 93.81 246 LEU A C 1
ATOM 1983 O O . LEU A 1 246 ? 4.061 9.732 11.630 1.00 93.81 246 LEU A O 1
ATOM 1987 N N . VAL A 1 247 ? 2.507 10.533 13.071 1.00 92.69 247 VAL A N 1
ATOM 1988 C CA . VAL A 1 247 ? 1.658 11.226 12.081 1.00 92.69 247 VAL A CA 1
ATOM 1989 C C . VAL A 1 247 ? 2.499 11.984 11.054 1.00 92.69 247 VAL A C 1
ATOM 1991 O O . VAL A 1 247 ? 3.533 12.593 11.367 1.00 92.69 247 VAL A O 1
ATOM 1994 N N . SER A 1 248 ? 2.091 11.864 9.793 1.00 87.19 248 SER A N 1
ATOM 1995 C CA . SER A 1 248 ? 2.799 12.447 8.653 1.00 87.19 248 SER A CA 1
ATOM 1996 C C . SER A 1 248 ? 1.897 13.132 7.632 1.00 87.19 248 SER A C 1
ATOM 1998 O O . SER A 1 248 ? 2.418 13.845 6.777 1.00 87.19 248 SER A O 1
ATOM 2000 N N . ASP A 1 249 ? 0.580 12.942 7.722 1.00 87.50 249 ASP A N 1
ATOM 2001 C CA . ASP A 1 249 ? -0.388 13.531 6.805 1.00 87.50 249 ASP A CA 1
ATOM 2002 C C . ASP A 1 249 ? -1.726 13.850 7.493 1.00 87.50 249 ASP A C 1
ATOM 2004 O O . ASP A 1 249 ? -2.059 13.300 8.548 1.00 87.50 249 ASP A O 1
ATOM 2008 N N . ASP A 1 250 ? -2.506 14.721 6.853 1.00 87.94 250 ASP A N 1
ATOM 2009 C CA . ASP A 1 250 ? -3.790 15.220 7.355 1.00 87.94 250 ASP A CA 1
ATOM 2010 C C . ASP A 1 250 ? -4.830 14.102 7.566 1.00 87.94 250 ASP A C 1
ATOM 2012 O O . ASP A 1 250 ? -5.729 14.221 8.403 1.00 87.94 250 ASP A O 1
ATOM 2016 N N . LYS A 1 251 ? -4.743 12.993 6.812 1.00 87.81 251 LYS A N 1
ATOM 2017 C CA . LYS A 1 251 ? -5.689 11.869 6.933 1.00 87.81 251 LYS A CA 1
ATOM 2018 C C . LYS A 1 251 ? -5.418 11.102 8.227 1.00 87.81 251 LYS A C 1
ATOM 2020 O O . LYS A 1 251 ? -6.362 10.778 8.950 1.00 87.81 251 LYS A O 1
ATOM 2025 N N . GLN A 1 252 ? -4.145 10.858 8.532 1.00 92.44 252 GLN A N 1
ATOM 2026 C CA . GLN A 1 252 ? -3.699 10.265 9.791 1.00 92.44 252 GLN A CA 1
ATOM 2027 C C . GLN A 1 252 ? -4.021 11.170 10.978 1.00 92.44 252 GLN A C 1
ATOM 2029 O O . GLN A 1 252 ? -4.507 10.681 11.994 1.00 92.44 252 GLN A O 1
ATOM 2034 N N . GLU A 1 253 ? -3.814 12.481 10.842 1.00 93.62 253 GLU A N 1
ATOM 2035 C CA . GLU A 1 253 ? -4.147 13.453 11.887 1.00 93.62 253 GLU A CA 1
ATOM 2036 C C . GLU A 1 253 ? -5.650 13.449 12.206 1.00 93.62 253 GLU A C 1
ATOM 2038 O O . GLU A 1 253 ? -6.052 13.367 13.369 1.00 93.62 253 GLU A O 1
ATOM 2043 N N . ALA A 1 254 ? -6.500 13.426 11.175 1.00 93.88 254 ALA A N 1
ATOM 2044 C CA . ALA A 1 254 ? -7.945 13.332 11.353 1.00 93.88 254 ALA A CA 1
ATOM 2045 C C . ALA A 1 254 ? -8.377 12.013 12.021 1.00 93.88 254 ALA A C 1
ATOM 2047 O O . ALA A 1 254 ? -9.292 12.012 12.851 1.00 93.88 254 ALA A O 1
ATOM 2048 N N . GLN A 1 255 ? -7.746 10.884 11.675 1.00 93.94 255 GLN A N 1
ATOM 2049 C CA . GLN A 1 255 ? -8.031 9.596 12.315 1.00 93.94 255 GLN A CA 1
ATOM 2050 C C . GLN A 1 255 ? -7.566 9.581 13.778 1.00 93.94 255 GLN A C 1
ATOM 2052 O O . GLN A 1 255 ? -8.325 9.163 14.653 1.00 93.94 255 GLN A O 1
ATOM 2057 N N . LEU A 1 256 ? -6.378 10.116 14.064 1.00 95.94 256 LEU A N 1
ATOM 2058 C CA . LEU A 1 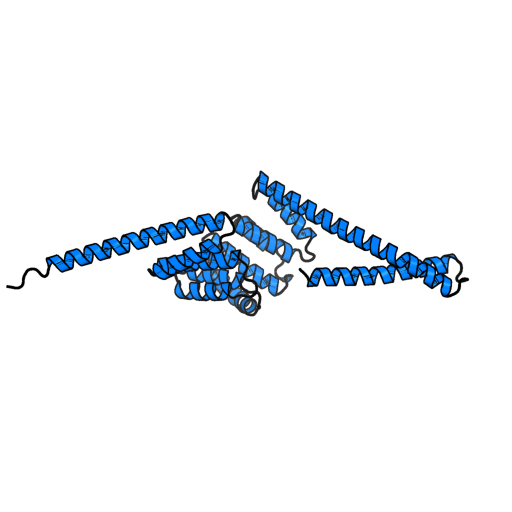256 ? -5.863 10.265 15.422 1.00 95.94 256 LEU A CA 1
ATOM 2059 C C . LEU A 1 256 ? -6.795 11.111 16.295 1.00 95.94 256 LEU A C 1
ATOM 2061 O O . LEU A 1 256 ? -7.117 10.710 17.412 1.00 95.94 256 LEU A O 1
ATOM 2065 N N . GLY A 1 257 ? -7.276 12.248 15.785 1.00 95.50 257 GLY A N 1
ATOM 2066 C CA . GLY A 1 257 ? -8.207 13.107 16.520 1.00 95.50 257 GLY A CA 1
ATOM 2067 C C . GLY A 1 257 ? -9.495 12.374 16.912 1.00 95.50 257 GLY A C 1
ATOM 2068 O O . GLY A 1 257 ? -9.976 12.507 18.044 1.00 95.50 257 GLY A O 1
ATOM 2069 N N . LYS A 1 258 ? -10.027 11.530 16.014 1.00 95.94 258 LYS A N 1
ATOM 2070 C CA . LYS A 1 258 ? -11.179 10.664 16.317 1.00 95.94 258 LYS A CA 1
ATOM 2071 C C . LYS A 1 258 ? -10.847 9.648 17.403 1.00 95.94 258 LYS A C 1
ATOM 2073 O O . LYS A 1 258 ? -11.611 9.539 18.362 1.00 95.94 258 LYS A O 1
ATOM 2078 N N . LEU A 1 259 ? -9.720 8.948 17.273 1.00 95.56 259 LEU A N 1
ATOM 2079 C CA . LEU A 1 259 ? -9.270 7.955 18.246 1.00 95.56 259 LEU A CA 1
ATOM 2080 C C . LEU A 1 259 ? -9.105 8.583 19.636 1.00 95.56 259 LEU A C 1
ATOM 2082 O O . LEU A 1 259 ? -9.692 8.100 20.599 1.00 95.56 259 LEU A O 1
ATOM 2086 N N . MET A 1 260 ? -8.385 9.701 19.743 1.00 94.94 260 MET A N 1
ATOM 2087 C CA . MET A 1 260 ? -8.175 10.407 21.011 1.00 94.94 260 MET A CA 1
ATOM 2088 C C . MET A 1 260 ? -9.491 10.841 21.660 1.00 94.94 260 MET A C 1
ATOM 2090 O O . MET A 1 260 ? -9.683 10.626 22.855 1.00 94.94 260 MET A O 1
ATOM 2094 N N . THR A 1 261 ? -10.430 11.372 20.871 1.00 95.38 261 THR A N 1
ATOM 2095 C CA . THR A 1 261 ? -11.763 11.748 21.368 1.00 95.38 261 THR A CA 1
ATOM 2096 C C . THR A 1 261 ? -12.517 10.536 21.928 1.00 95.38 261 THR A C 1
ATOM 2098 O O . THR A 1 261 ? -13.208 10.637 22.943 1.00 95.38 261 THR A O 1
ATOM 2101 N N . GLN A 1 262 ? -12.413 9.374 21.274 1.00 93.75 262 GLN A N 1
ATOM 2102 C CA . GLN A 1 262 ? -13.041 8.140 21.750 1.00 93.75 262 GLN A CA 1
ATOM 2103 C C . GLN A 1 262 ? -12.373 7.614 23.028 1.00 93.75 262 GLN A C 1
ATOM 2105 O O . GLN A 1 262 ? -13.086 7.246 23.962 1.00 93.75 262 GLN A O 1
ATOM 2110 N N . VAL A 1 263 ? -11.036 7.645 23.105 1.00 92.81 263 VAL A N 1
ATOM 2111 C CA . VAL A 1 263 ? -10.272 7.298 24.317 1.00 92.81 263 VAL A CA 1
ATOM 2112 C C . VAL A 1 263 ? -10.693 8.173 25.494 1.00 92.81 263 VAL A C 1
ATOM 2114 O O . VAL A 1 263 ? -10.975 7.654 26.572 1.00 92.81 263 VAL A O 1
ATOM 2117 N N . GLU A 1 264 ? -10.787 9.486 25.295 1.00 92.19 264 GLU A N 1
ATOM 2118 C CA . GLU A 1 264 ? -11.172 10.427 26.348 1.00 92.19 264 GLU A CA 1
ATOM 2119 C C . GLU A 1 264 ? -12.602 10.176 26.843 1.00 92.19 264 GLU A C 1
ATOM 2121 O O . GLU A 1 264 ? -12.830 10.032 28.047 1.00 92.19 264 GLU A O 1
ATOM 2126 N N . LYS A 1 265 ? -13.561 10.021 25.921 1.00 92.00 265 LYS A N 1
ATOM 2127 C CA . LYS A 1 265 ? -14.952 9.678 26.263 1.00 92.00 265 LYS A CA 1
ATOM 2128 C C . LYS A 1 265 ? -15.050 8.362 27.028 1.00 92.00 265 LYS A C 1
ATOM 2130 O O . LYS A 1 265 ? -15.826 8.267 27.980 1.00 92.00 265 LYS A O 1
ATOM 2135 N N . ALA A 1 266 ? -14.288 7.349 26.618 1.00 90.19 266 ALA A N 1
ATOM 2136 C CA . ALA A 1 266 ? -14.244 6.068 27.309 1.00 90.19 266 ALA A CA 1
ATOM 2137 C C . ALA A 1 266 ? -13.708 6.239 28.737 1.00 90.19 266 ALA A C 1
ATOM 2139 O O . ALA A 1 266 ? -14.319 5.742 29.677 1.00 90.19 266 ALA A O 1
ATOM 2140 N N . TYR A 1 267 ? -12.634 7.011 28.917 1.00 86.19 267 TYR A N 1
ATOM 2141 C CA . TYR A 1 267 ? -12.024 7.254 30.224 1.00 86.19 267 TYR A CA 1
ATOM 2142 C C . TYR A 1 267 ? -12.967 7.967 31.206 1.00 86.19 267 TYR A C 1
ATOM 2144 O O . TYR A 1 267 ? -13.052 7.579 32.373 1.00 86.19 267 TYR A O 1
ATOM 2152 N N . ILE A 1 268 ? -13.705 8.980 30.736 1.00 87.75 268 ILE A N 1
ATOM 2153 C CA . ILE A 1 268 ? -14.693 9.712 31.547 1.00 87.75 268 ILE A CA 1
ATOM 2154 C C . ILE A 1 268 ? -15.801 8.767 32.023 1.00 87.75 268 ILE A C 1
ATOM 2156 O O . ILE A 1 268 ? -16.055 8.686 33.224 1.00 87.75 268 ILE A O 1
ATOM 2160 N N . ARG A 1 269 ? -16.383 7.975 31.114 1.00 84.44 269 ARG A N 1
ATOM 2161 C CA . ARG A 1 269 ? -17.446 7.012 31.453 1.00 84.44 269 ARG A CA 1
ATOM 2162 C C . ARG A 1 269 ? -17.000 5.976 32.481 1.00 84.44 269 ARG A C 1
ATOM 2164 O O . ARG A 1 269 ? -17.770 5.614 33.365 1.00 84.44 269 ARG A O 1
ATOM 2171 N N . THR A 1 270 ? -15.768 5.478 32.379 1.00 80.75 270 THR A N 1
ATOM 2172 C CA . THR A 1 270 ? -15.237 4.511 33.352 1.00 80.75 270 THR A CA 1
ATOM 2173 C C . THR A 1 270 ? -15.060 5.154 34.727 1.00 80.75 270 THR A C 1
ATOM 2175 O O . THR A 1 270 ? -15.333 4.520 35.746 1.00 80.75 270 THR A O 1
ATOM 2178 N N . LYS A 1 271 ? -14.655 6.430 34.767 1.00 78.38 271 LYS A N 1
ATOM 2179 C CA . LYS A 1 271 ? -14.523 7.195 36.010 1.00 78.38 271 LYS A CA 1
ATOM 2180 C C . LYS A 1 271 ? -15.882 7.443 36.669 1.00 78.38 271 LYS A C 1
ATOM 2182 O O . LYS A 1 271 ? -15.991 7.216 37.870 1.00 78.38 271 LYS A O 1
ATOM 2187 N N . GLU A 1 272 ? -16.896 7.834 35.899 1.00 77.12 272 GLU A N 1
ATOM 2188 C CA . GLU A 1 272 ? -18.280 8.013 36.371 1.00 77.12 272 GLU A CA 1
ATOM 2189 C C . GLU A 1 272 ? -18.834 6.707 36.955 1.00 77.12 272 GLU A C 1
ATOM 2191 O O . GLU A 1 272 ? -19.171 6.668 38.134 1.00 77.12 272 GLU A O 1
ATOM 2196 N N . LYS A 1 273 ? -18.757 5.592 36.212 1.00 74.00 273 LYS A N 1
ATOM 2197 C CA . LYS A 1 273 ? -19.174 4.271 36.718 1.00 74.00 273 LYS A CA 1
ATOM 2198 C C . LYS A 1 273 ? -18.479 3.883 38.023 1.00 74.00 273 LYS A C 1
ATOM 2200 O O . LYS A 1 273 ? -19.114 3.358 38.933 1.00 74.00 273 LYS A O 1
ATOM 2205 N N . SER A 1 274 ? -17.172 4.138 38.129 1.00 71.38 274 SER A N 1
ATOM 2206 C CA . SER A 1 274 ? -16.410 3.833 39.346 1.00 71.38 274 SER A CA 1
ATOM 2207 C C . SER A 1 274 ? -16.788 4.711 40.544 1.00 71.38 274 SER A C 1
ATOM 2209 O O . SER A 1 274 ? -16.601 4.290 41.685 1.00 71.38 274 SER A O 1
ATOM 2211 N N . ALA A 1 275 ? -17.300 5.921 40.299 1.00 67.44 275 ALA A N 1
ATOM 2212 C CA . ALA A 1 275 ? -17.812 6.807 41.336 1.00 67.44 275 ALA A CA 1
ATOM 2213 C C . ALA A 1 275 ? -19.203 6.351 41.798 1.00 67.44 275 ALA A C 1
ATOM 2215 O O . ALA A 1 275 ? -19.421 6.248 43.003 1.00 67.44 275 ALA A O 1
ATOM 2216 N N . ASP A 1 276 ? -20.077 5.966 40.865 1.00 64.00 276 ASP A N 1
ATOM 2217 C CA . ASP A 1 276 ? -21.422 5.461 41.169 1.00 64.00 276 ASP A CA 1
ATOM 2218 C C . ASP A 1 276 ? -21.368 4.145 41.961 1.00 64.00 276 ASP A C 1
ATOM 2220 O O . ASP A 1 276 ? -22.031 4.000 42.983 1.00 64.00 276 ASP A O 1
ATOM 2224 N N . THR A 1 277 ? -20.475 3.218 41.586 1.00 61.69 277 THR A N 1
ATOM 2225 C CA . THR A 1 277 ? -20.302 1.946 42.325 1.00 61.69 277 THR A CA 1
ATOM 2226 C C . THR A 1 277 ? -19.759 2.172 43.745 1.00 61.69 277 THR A C 1
ATOM 2228 O O . THR A 1 277 ? -20.033 1.402 44.662 1.00 61.69 277 THR A O 1
ATOM 2231 N N . LYS A 1 278 ? -18.965 3.233 43.956 1.00 63.25 278 LYS A N 1
ATOM 2232 C CA . LYS A 1 278 ? -18.493 3.607 45.298 1.00 63.25 278 LYS A CA 1
ATOM 2233 C C . LYS A 1 278 ? -19.599 4.232 46.144 1.00 63.25 278 LYS A C 1
ATOM 2235 O O . LYS A 1 278 ? -19.583 4.017 47.350 1.00 63.25 278 LYS A O 1
ATOM 2240 N N . ALA A 1 279 ? -20.519 4.976 45.531 1.00 59.59 279 ALA A N 1
ATOM 2241 C CA . ALA A 1 279 ? -21.660 5.571 46.216 1.00 59.59 279 ALA A CA 1
ATOM 2242 C C . ALA A 1 279 ? -22.657 4.497 46.690 1.00 59.59 279 ALA A C 1
ATOM 2244 O O . ALA A 1 279 ? -23.014 4.500 47.869 1.00 59.59 279 ALA A O 1
ATOM 2245 N N . ASP A 1 280 ? -23.000 3.524 45.838 1.00 57.38 280 ASP A N 1
ATOM 2246 C CA . ASP A 1 280 ? -23.921 2.427 46.193 1.00 57.38 280 ASP A CA 1
ATOM 2247 C C . ASP A 1 280 ? -23.393 1.563 47.353 1.00 57.38 280 ASP A C 1
ATOM 2249 O O . ASP A 1 280 ? -24.113 1.283 48.317 1.00 57.38 280 ASP A O 1
ATOM 2253 N N . ASN A 1 281 ? -22.098 1.228 47.340 1.00 57.25 281 ASN A N 1
ATOM 2254 C CA . ASN A 1 281 ? -21.475 0.433 48.405 1.00 57.25 281 ASN A CA 1
ATOM 2255 C C . ASN A 1 281 ? -21.391 1.174 49.755 1.00 57.25 281 ASN A C 1
ATOM 2257 O O . ASN A 1 281 ? -21.249 0.535 50.797 1.00 57.25 281 ASN A O 1
ATOM 2261 N N . THR A 1 282 ? -21.464 2.511 49.767 1.00 56.12 282 THR A N 1
ATOM 2262 C CA . THR A 1 282 ? -21.528 3.298 51.014 1.00 56.12 282 THR A CA 1
ATOM 2263 C C . THR A 1 282 ? -22.938 3.423 51.590 1.00 56.12 282 THR A C 1
ATOM 2265 O O . THR A 1 282 ? -23.070 3.679 52.785 1.00 56.12 282 THR A O 1
ATOM 2268 N N . THR A 1 283 ? -23.986 3.209 50.791 1.00 54.31 283 THR A N 1
ATOM 2269 C CA . THR A 1 283 ? -25.387 3.249 51.247 1.00 54.31 283 THR A CA 1
ATOM 2270 C C . THR A 1 283 ? -25.893 1.918 51.809 1.00 54.31 283 THR A C 1
ATOM 2272 O O . THR A 1 283 ? -26.731 1.934 52.708 1.00 54.31 283 THR A O 1
ATOM 2275 N N . GLU A 1 284 ? -25.363 0.770 51.372 1.00 51.28 284 GLU A N 1
ATOM 2276 C CA . GLU A 1 284 ? -25.794 -0.551 51.879 1.00 51.28 284 GLU A CA 1
ATOM 2277 C C . GLU A 1 284 ? -25.077 -1.003 53.168 1.00 51.28 284 GLU A C 1
ATOM 2279 O O . GLU A 1 284 ? -25.589 -1.848 53.899 1.00 51.28 284 GLU A O 1
ATOM 2284 N N . GLY A 1 285 ? -23.936 -0.402 53.525 1.00 48.25 285 GLY A N 1
ATOM 2285 C CA . GLY A 1 285 ? -23.202 -0.716 54.764 1.00 48.25 285 GLY A CA 1
ATOM 2286 C C . GLY A 1 285 ? -23.786 -0.111 56.053 1.00 48.25 285 GLY A C 1
ATOM 2287 O O . GLY A 1 285 ? -23.191 -0.268 57.117 1.00 48.25 285 GLY A O 1
ATOM 2288 N N . GLY A 1 286 ? -24.911 0.610 55.970 1.00 45.06 286 GLY A N 1
ATOM 2289 C CA . GLY A 1 286 ? -25.501 1.383 57.073 1.00 45.06 286 GLY A CA 1
ATOM 2290 C C . GLY A 1 286 ? -26.547 0.662 57.932 1.00 45.06 286 GLY A C 1
ATOM 2291 O O . GLY A 1 286 ? -27.031 1.255 58.894 1.00 45.06 286 GLY A O 1
ATOM 2292 N N . TYR A 1 287 ? -26.900 -0.590 57.628 1.00 50.47 287 TYR A N 1
ATOM 2293 C CA . TYR A 1 287 ? -27.887 -1.359 58.398 1.00 50.47 287 TYR A CA 1
ATOM 2294 C C . TYR A 1 287 ? -27.304 -2.684 58.898 1.00 50.47 287 TYR A C 1
ATOM 2296 O O . TYR A 1 287 ? -27.639 -3.759 58.412 1.00 50.47 287 TYR A O 1
ATOM 2304 N N . ALA A 1 288 ? -26.443 -2.600 59.908 1.00 43.62 288 ALA A N 1
ATOM 2305 C CA . ALA A 1 288 ? -26.190 -3.705 60.824 1.00 43.62 288 ALA A CA 1
ATOM 2306 C C . ALA A 1 288 ? -26.400 -3.173 62.249 1.00 43.62 288 ALA A C 1
ATOM 2308 O O . ALA A 1 288 ? -25.532 -2.490 62.794 1.00 43.62 288 ALA A O 1
ATOM 2309 N N . PHE A 1 289 ? -27.598 -3.419 62.786 1.00 44.53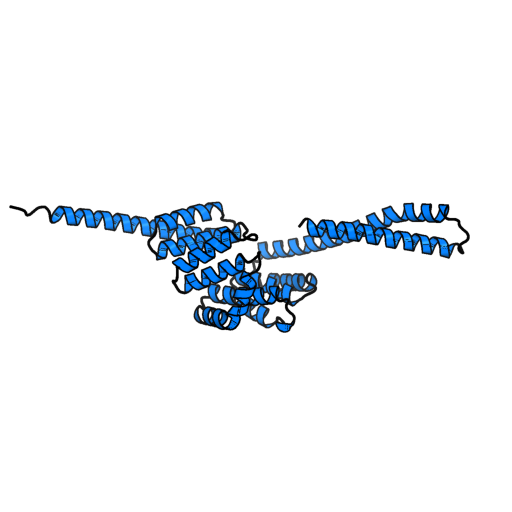 289 PHE A N 1
ATOM 2310 C CA . PHE A 1 289 ? -27.908 -3.337 64.215 1.00 44.53 289 PHE A CA 1
ATOM 2311 C C . PHE A 1 289 ? -27.763 -4.726 64.833 1.00 44.53 289 PHE A C 1
ATOM 2313 O O . PHE A 1 289 ? -28.160 -5.701 64.153 1.00 44.53 289 PHE A O 1
#

Foldseek 3Di:
DVVVVVVLLVVLLVVLQVVLLVQLVVVCVVVVVPDDPVSSVVSSVVSSVVSSVVSVVVVVVVVVVVVVLVVVLVVCCVVPNPDPVSLVSQLVVLCVVDPQSLVSLLVSLVVCLVVLVLVVSVVSLVPHPLVPDDLLSNLSSLLSVLLSCLSNVNLVVSVVSCVVVVVSLVVLVPDLQNLSSLQSVLSNCVSVLVLVSSLVSLVVSCPRPNDDLVSVLSSLLSNLVSCLSVLNLVSNVVSLVVSVVSDDDPVSVVSSVVSVVSSVVSVVVVVVVVVVVVVVVVVVVPDDD

Nearest PDB structures (foldseek):
  8gl8-assembly1_I  TM=4.669E-01  e=5.204E-02  Flavobacterium johnsoniae
  4jhr-assembly1_B  TM=5.443E-01  e=1.748E-01  Mus musculus
  8amz-assembly1_S  TM=4.975E-01  e=4.692E-01  Spinacia oleracea
  6epe-assembly1_S  TM=5.784E-01  e=3.867E+00  Rattus norvegicus
  9e8h-assembly1_V  TM=4.123E-01  e=3.535E+00  Homo sapiens